Protein AF-K2JNG6-F1 (afdb_monomer_lite)

Foldseek 3Di:
DVVVVVLVVVLVVVLVVVVVVLVVVQLLVLLVLLLVLLVVVLVVLVVVLVVLLVVLCVVVVHDPPDDSVNSLVVCCVPPVVSSVVSVVSVVLSVVSVVLSVVLVPDDSVCSSVSCVCLCVCHDVSSVVSSVVSVVVDDGPDPPDPVCSVVVSVCSSVVSVVVVVVVVVVPPPPPPDPPDDDDD

Secondary structure (DSSP, 8-state):
-HHHHHHHHHHHHHHHHHHHHHHHHHHHHHHHHHHHHHHHHHHHHHHHHHHHHHHHHHHTT--TT--HHHHHHHHHHH-HHHHHHHHHHHHHHHHHHHHHHHHHHS-TTTHHHHTHHHHTT-SHHHHHHHHHHHHH---SS---HHHHHHHHHHHHHHHHHHHHHHHHHTSTTS---PPPPP-

Radius of gyration: 30.84 Å; chains: 1; bounding box: 59×23×114 Å

Organism: NCBI:txid1207063

Sequence (183 aa):
MRFIGRWLGQSLTLAAGILALALAAQAPGFAEHYMAALEQRAQEQRADIAGRIDVARRFYSLPETADARAVLLHLTEREPANAEGIRRSAQRLAALEGAHRRLVEASPLLRPLLTLPAVAGGNAVIADVADSALAGYTPRLPLSLPALAYGLAGLFLGVLLAEALVSLARMPFRRATPAPRPW

InterPro domains:
  IPR022584 Protein of unknown function DUF2937 [PF11157] (10-175)

Structure (mmCIF, N/CA/C/O backbone):
data_AF-K2JNG6-F1
#
_entry.id   AF-K2JNG6-F1
#
loop_
_atom_site.group_PDB
_atom_site.id
_atom_site.type_symbol
_atom_site.label_atom_id
_atom_site.label_alt_id
_atom_site.label_comp_id
_atom_site.label_asym_id
_atom_site.label_entity_id
_atom_site.label_seq_id
_atom_site.pdbx_PDB_ins_code
_atom_site.Cartn_x
_atom_site.Cartn_y
_atom_site.Cartn_z
_atom_site.occupancy
_atom_site.B_iso_or_equiv
_atom_site.auth_seq_id
_atom_site.auth_comp_id
_atom_site.auth_asym_id
_atom_site.auth_atom_id
_atom_site.pdbx_PDB_model_num
ATOM 1 N N . MET A 1 1 ? 30.257 12.822 -36.344 1.00 64.25 1 MET A N 1
ATOM 2 C CA . MET A 1 1 ? 29.597 13.121 -35.048 1.00 64.25 1 MET A CA 1
ATOM 3 C C . MET A 1 1 ? 28.099 12.788 -34.995 1.00 64.25 1 MET A C 1
ATOM 5 O O . MET A 1 1 ? 27.645 12.366 -33.942 1.00 64.25 1 MET A O 1
ATOM 9 N N . ARG A 1 2 ? 27.326 12.878 -36.095 1.00 81.56 2 ARG A N 1
ATOM 10 C CA . ARG A 1 2 ? 25.872 12.568 -36.088 1.00 81.56 2 ARG A CA 1
ATOM 11 C C . ARG A 1 2 ? 25.516 11.112 -35.719 1.00 81.56 2 ARG A C 1
ATOM 13 O O . ARG A 1 2 ? 24.458 10.894 -35.147 1.00 81.56 2 ARG A O 1
ATOM 20 N N . PHE A 1 3 ? 26.391 10.141 -36.010 1.00 83.56 3 PHE A N 1
ATOM 21 C CA . PHE A 1 3 ? 26.181 8.723 -35.668 1.00 83.56 3 PHE A CA 1
ATOM 22 C C . PHE A 1 3 ? 26.178 8.479 -34.151 1.00 83.56 3 PHE A C 1
ATOM 24 O O . PHE A 1 3 ? 25.197 7.972 -33.624 1.00 83.56 3 PHE A O 1
ATOM 31 N N . ILE A 1 4 ? 27.233 8.916 -33.452 1.00 86.38 4 ILE A N 1
ATOM 32 C CA . ILE A 1 4 ? 27.395 8.708 -32.002 1.00 86.38 4 ILE A CA 1
ATOM 33 C C . ILE A 1 4 ? 26.262 9.385 -31.225 1.00 86.38 4 ILE A C 1
ATOM 35 O O . ILE A 1 4 ? 25.665 8.761 -30.357 1.00 86.38 4 ILE A O 1
ATOM 39 N N . GLY A 1 5 ? 25.917 10.632 -31.573 1.00 88.12 5 GLY A N 1
ATOM 40 C CA . GLY A 1 5 ? 24.817 11.344 -30.916 1.00 88.12 5 GLY A CA 1
ATOM 41 C C . GLY A 1 5 ? 23.461 10.652 -31.096 1.00 88.12 5 GLY A C 1
ATOM 42 O O . GLY A 1 5 ? 22.699 10.542 -30.140 1.00 88.12 5 GLY A O 1
ATOM 43 N N . ARG A 1 6 ? 23.176 10.126 -32.297 1.00 88.62 6 ARG A N 1
ATOM 44 C CA . ARG A 1 6 ? 21.939 9.378 -32.568 1.00 88.62 6 ARG A CA 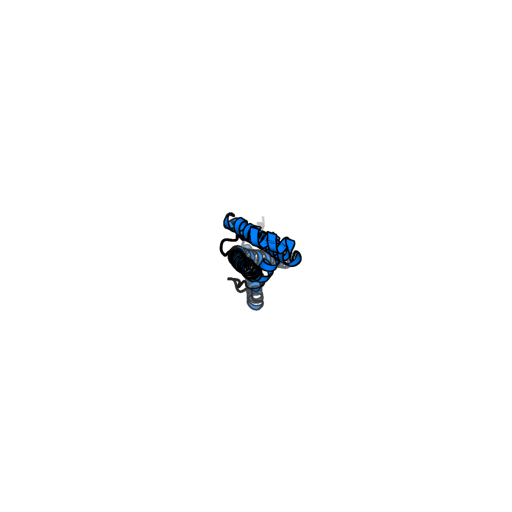1
ATOM 45 C C . ARG A 1 6 ? 21.898 8.051 -31.808 1.00 88.62 6 ARG A C 1
ATOM 47 O O . ARG A 1 6 ? 20.892 7.768 -31.168 1.00 88.62 6 ARG A O 1
ATOM 54 N N . TRP A 1 7 ? 22.986 7.281 -31.857 1.00 90.44 7 TRP A N 1
ATOM 55 C CA . TRP A 1 7 ? 23.114 6.006 -31.148 1.00 90.44 7 TRP A CA 1
ATOM 56 C C . TRP A 1 7 ? 22.944 6.180 -29.633 1.00 90.44 7 TRP A C 1
ATOM 58 O O . TRP A 1 7 ? 22.183 5.442 -29.005 1.00 90.44 7 TRP A O 1
ATOM 68 N N . LEU A 1 8 ? 23.601 7.188 -29.050 1.00 91.00 8 LEU A N 1
ATOM 69 C CA . LEU A 1 8 ? 23.514 7.465 -27.619 1.00 91.00 8 LEU A CA 1
ATOM 70 C C . LEU A 1 8 ? 22.096 7.889 -27.222 1.00 91.00 8 LEU A C 1
ATOM 72 O O . LEU A 1 8 ? 21.550 7.357 -26.259 1.00 91.00 8 LEU A O 1
ATOM 76 N N . GLY A 1 9 ? 21.478 8.793 -27.991 1.00 91.69 9 GLY A N 1
ATOM 77 C CA . GLY A 1 9 ? 20.098 9.221 -27.759 1.00 91.69 9 GLY A CA 1
ATOM 78 C C . GLY A 1 9 ? 19.113 8.052 -27.799 1.00 91.69 9 GLY A C 1
ATOM 79 O O . GLY A 1 9 ? 18.339 7.874 -26.865 1.00 91.69 9 GLY A O 1
ATOM 80 N N . GLN A 1 10 ? 19.197 7.202 -28.828 1.00 90.50 10 GLN A N 1
ATOM 81 C CA . GLN A 1 10 ? 18.355 6.007 -28.948 1.00 90.50 10 GLN A CA 1
ATOM 82 C C . GLN A 1 10 ? 18.567 5.033 -27.787 1.00 90.50 10 GLN A C 1
ATOM 84 O O . GLN A 1 10 ? 17.598 4.513 -27.240 1.00 90.50 10 GLN A O 1
ATOM 89 N N . SER A 1 11 ? 19.820 4.811 -27.388 1.00 89.25 11 SER A N 1
ATOM 90 C CA . SER A 1 11 ? 20.145 3.906 -26.286 1.00 89.25 11 SER A CA 1
ATOM 91 C C . SER A 1 11 ? 19.597 4.416 -24.951 1.00 89.25 11 SER A C 1
ATOM 93 O O . SER A 1 11 ? 19.042 3.634 -24.187 1.00 89.25 11 SER A O 1
ATOM 95 N N . LEU A 1 12 ? 19.676 5.727 -24.692 1.00 91.38 12 LEU A N 1
ATOM 96 C CA . LEU A 1 12 ? 19.085 6.347 -23.502 1.00 91.38 12 LEU A CA 1
ATOM 97 C C . LEU A 1 12 ? 17.555 6.254 -23.505 1.00 91.38 12 LEU A C 1
ATOM 99 O O . LEU A 1 12 ? 16.968 5.910 -22.482 1.00 91.38 12 LEU A O 1
ATOM 103 N N . THR A 1 13 ? 16.901 6.509 -24.643 1.00 93.81 13 THR A N 1
ATOM 104 C CA . THR A 1 13 ? 15.442 6.360 -24.762 1.00 93.81 13 THR A CA 1
ATOM 105 C C . THR A 1 13 ? 15.005 4.913 -24.536 1.00 93.81 13 THR A C 1
ATOM 107 O O . THR A 1 13 ? 14.041 4.674 -23.811 1.00 93.81 13 THR A O 1
ATOM 110 N N . LEU A 1 14 ? 15.728 3.941 -25.103 1.00 93.25 14 LEU A N 1
ATOM 111 C CA . LEU A 1 14 ? 15.462 2.517 -24.887 1.00 93.25 14 LEU A CA 1
ATOM 112 C C . LEU A 1 14 ? 15.679 2.121 -23.425 1.00 93.25 14 LEU A C 1
ATOM 114 O O . LEU A 1 14 ? 14.821 1.461 -22.847 1.00 93.25 14 LEU A O 1
ATOM 118 N N . ALA A 1 15 ? 16.778 2.562 -22.812 1.00 90.75 15 ALA A N 1
ATOM 119 C CA . ALA A 1 15 ? 17.067 2.309 -21.405 1.00 90.75 15 ALA A CA 1
ATOM 120 C C . ALA A 1 15 ? 15.956 2.852 -20.496 1.00 90.75 15 ALA A C 1
ATOM 122 O O . ALA A 1 15 ? 15.448 2.127 -19.641 1.00 90.75 15 ALA A O 1
ATOM 123 N N . ALA A 1 16 ? 15.535 4.100 -20.717 1.00 92.00 16 ALA A N 1
ATOM 124 C CA . ALA A 1 16 ? 14.448 4.723 -19.969 1.00 92.00 16 ALA A CA 1
ATOM 125 C C . ALA A 1 16 ? 13.115 3.986 -20.171 1.00 92.00 16 ALA A C 1
ATOM 127 O O . ALA A 1 16 ? 12.399 3.742 -19.203 1.00 92.00 16 ALA A O 1
ATOM 128 N N . GLY A 1 17 ? 12.801 3.582 -21.407 1.00 94.56 17 GLY A N 1
ATOM 129 C CA . GLY A 1 17 ? 11.594 2.817 -21.721 1.00 94.56 17 GLY A CA 1
ATOM 130 C C . GLY A 1 17 ? 11.568 1.441 -21.053 1.00 94.56 17 GLY A C 1
ATOM 131 O O . GLY A 1 17 ? 10.553 1.063 -20.474 1.00 94.56 17 GLY A O 1
ATOM 132 N N . ILE A 1 18 ? 12.691 0.716 -21.068 1.00 92.19 18 ILE A N 1
ATOM 133 C CA . ILE A 1 18 ? 12.823 -0.587 -20.399 1.00 92.19 18 ILE A CA 1
ATOM 134 C C . ILE A 1 18 ? 12.689 -0.428 -18.884 1.00 92.19 18 ILE A C 1
ATOM 136 O O . ILE A 1 18 ? 11.985 -1.212 -18.251 1.00 92.19 18 ILE A O 1
ATOM 140 N N . LEU A 1 19 ? 13.317 0.595 -18.298 1.00 90.56 19 LEU A N 1
ATOM 141 C CA . LEU A 1 19 ? 13.203 0.865 -16.867 1.00 90.56 19 LEU A CA 1
ATOM 142 C C . LEU A 1 19 ? 11.758 1.204 -16.476 1.00 90.56 19 LEU A C 1
ATOM 144 O O . LEU A 1 19 ? 11.235 0.641 -15.517 1.00 90.56 19 LEU A O 1
ATOM 148 N N . ALA A 1 20 ? 11.094 2.073 -17.241 1.00 90.38 20 ALA A N 1
ATOM 149 C CA . ALA A 1 20 ? 9.694 2.420 -17.020 1.00 90.38 20 ALA A CA 1
ATOM 150 C C . ALA A 1 20 ? 8.780 1.191 -17.140 1.00 90.38 20 ALA A C 1
ATOM 152 O O . ALA A 1 20 ? 7.906 0.997 -16.299 1.00 90.38 20 ALA A O 1
ATOM 153 N N . LEU A 1 21 ? 9.018 0.328 -18.133 1.00 92.25 21 LEU A N 1
ATOM 154 C CA . LEU A 1 21 ? 8.288 -0.927 -18.300 1.00 92.25 21 LEU A CA 1
ATOM 155 C C . LEU A 1 21 ? 8.508 -1.872 -17.114 1.00 92.25 21 LEU A C 1
ATOM 157 O O . LEU A 1 21 ? 7.546 -2.445 -16.608 1.00 92.25 21 LEU A O 1
ATOM 161 N N . ALA A 1 22 ? 9.750 -2.014 -16.647 1.00 90.50 22 ALA A N 1
ATOM 162 C CA . ALA A 1 22 ? 10.080 -2.853 -15.500 1.00 90.50 22 ALA A CA 1
ATOM 163 C C . ALA A 1 22 ? 9.387 -2.361 -14.2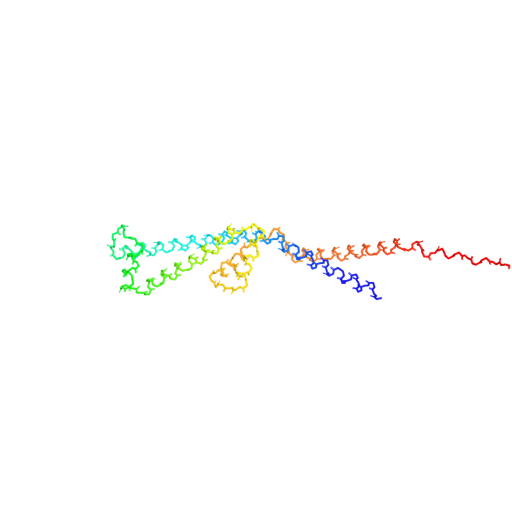21 1.00 90.50 22 ALA A C 1
ATOM 165 O O . ALA A 1 22 ? 8.835 -3.170 -13.481 1.00 90.50 22 ALA A O 1
ATOM 166 N N . LEU A 1 23 ? 9.361 -1.045 -13.984 1.00 88.81 23 LEU A N 1
ATOM 167 C CA . LEU A 1 23 ? 8.637 -0.445 -12.859 1.00 88.81 23 LEU A CA 1
ATOM 1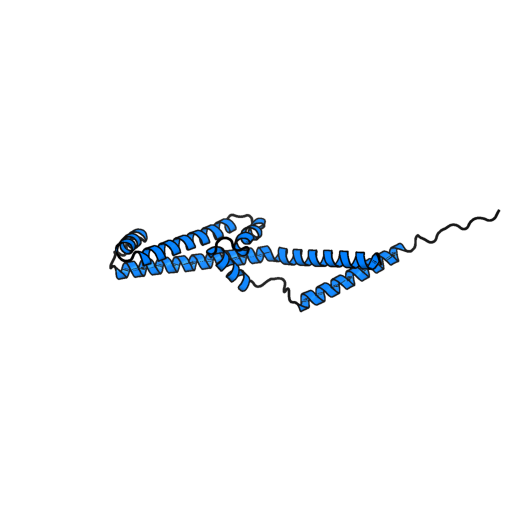68 C C . LEU A 1 23 ? 7.119 -0.639 -12.992 1.00 88.81 23 LEU A C 1
ATOM 170 O O . LEU A 1 23 ? 6.469 -1.076 -12.044 1.00 88.81 23 LEU A O 1
ATOM 174 N N . ALA A 1 24 ? 6.557 -0.385 -14.176 1.00 90.31 24 ALA A N 1
ATOM 175 C CA . ALA A 1 24 ? 5.130 -0.563 -14.442 1.00 90.31 24 ALA A CA 1
ATOM 176 C C . ALA A 1 24 ? 4.682 -2.024 -14.266 1.00 90.31 24 ALA A C 1
ATOM 178 O O . ALA A 1 24 ? 3.608 -2.277 -13.724 1.00 90.31 24 ALA A O 1
ATOM 179 N N . ALA A 1 25 ? 5.524 -2.990 -14.645 1.00 92.50 25 ALA A N 1
ATOM 180 C CA . ALA A 1 25 ? 5.256 -4.414 -14.464 1.00 92.50 25 ALA A CA 1
ATOM 181 C C . ALA A 1 25 ? 5.163 -4.832 -12.984 1.00 92.50 25 ALA A C 1
ATOM 183 O O . ALA A 1 25 ? 4.541 -5.848 -12.672 1.00 92.50 25 ALA A O 1
ATOM 184 N N . GLN A 1 26 ? 5.750 -4.057 -12.065 1.00 92.38 26 GLN A N 1
ATOM 185 C CA . GLN A 1 26 ? 5.714 -4.334 -10.623 1.00 92.38 26 GLN A CA 1
ATOM 186 C C . GLN A 1 26 ? 4.481 -3.716 -9.948 1.00 92.38 26 GLN A C 1
ATOM 188 O O . GLN A 1 26 ? 4.074 -4.157 -8.873 1.00 92.38 26 GLN A O 1
ATOM 193 N N . ALA A 1 27 ? 3.860 -2.722 -10.589 1.00 92.50 27 ALA A N 1
ATOM 194 C CA . ALA A 1 27 ? 2.780 -1.930 -10.013 1.00 92.50 27 ALA A CA 1
ATOM 195 C C . ALA A 1 27 ? 1.562 -2.765 -9.548 1.00 92.50 27 ALA A C 1
ATOM 197 O O . ALA A 1 27 ? 1.058 -2.492 -8.458 1.00 92.50 27 ALA A O 1
ATOM 198 N N . PRO A 1 28 ? 1.112 -3.816 -10.270 1.00 93.94 28 PRO A N 1
ATOM 199 C CA . PRO A 1 28 ? 0.048 -4.697 -9.779 1.00 93.94 28 PRO A CA 1
ATOM 200 C C . PRO A 1 28 ? 0.421 -5.429 -8.486 1.00 93.94 28 PRO A C 1
ATOM 202 O O . PRO A 1 28 ? -0.382 -5.488 -7.561 1.00 93.94 28 PRO A O 1
ATOM 205 N N . GLY A 1 29 ? 1.656 -5.936 -8.395 1.00 93.19 29 GLY A N 1
ATOM 206 C CA . GLY A 1 29 ? 2.126 -6.643 -7.204 1.00 93.19 29 GLY A CA 1
ATOM 207 C C . GLY A 1 29 ? 2.236 -5.721 -5.990 1.00 93.19 29 GLY A C 1
ATOM 208 O O . GLY A 1 29 ? 1.894 -6.124 -4.881 1.00 93.19 29 GLY A O 1
ATOM 209 N N . PHE A 1 30 ? 2.666 -4.474 -6.197 1.00 94.19 30 PHE A N 1
ATOM 210 C CA . PHE A 1 30 ? 2.637 -3.463 -5.142 1.00 94.19 30 PHE A CA 1
ATOM 211 C C . PHE A 1 30 ? 1.203 -3.147 -4.701 1.00 94.19 30 PHE A C 1
ATOM 213 O O . PHE A 1 30 ? 0.932 -3.102 -3.504 1.00 94.19 30 PHE A O 1
ATOM 220 N N . ALA A 1 31 ? 0.271 -2.973 -5.644 1.00 94.94 31 ALA A N 1
ATOM 221 C CA . ALA A 1 31 ? -1.122 -2.675 -5.321 1.00 94.94 31 ALA A CA 1
ATOM 222 C C . ALA A 1 31 ? -1.769 -3.783 -4.470 1.00 94.94 31 ALA A C 1
ATOM 224 O O . ALA A 1 31 ? -2.456 -3.477 -3.499 1.00 94.94 31 ALA A O 1
ATOM 225 N N . GLU A 1 32 ? -1.510 -5.056 -4.780 1.00 95.00 32 GLU A N 1
ATOM 226 C CA . GLU A 1 32 ? -1.959 -6.199 -3.970 1.00 95.00 32 GLU A CA 1
ATOM 227 C C . GLU A 1 32 ? -1.359 -6.178 -2.557 1.00 95.00 32 GLU A C 1
ATOM 229 O O . GLU A 1 32 ? -2.088 -6.317 -1.574 1.00 95.00 32 GLU A O 1
ATOM 234 N N . HIS A 1 33 ? -0.047 -5.949 -2.444 1.00 95.56 33 HIS A N 1
ATOM 235 C CA . HIS A 1 33 ? 0.632 -5.851 -1.150 1.00 95.56 33 HIS A CA 1
ATOM 236 C C . HIS A 1 33 ? 0.078 -4.699 -0.298 1.00 95.56 33 HIS A C 1
ATOM 238 O O . HIS A 1 33 ? -0.210 -4.867 0.885 1.00 95.56 33 HIS A O 1
ATOM 244 N N . TYR A 1 34 ? -0.148 -3.544 -0.920 1.00 96.00 34 TYR A N 1
ATOM 245 C CA . TYR A 1 34 ? -0.738 -2.380 -0.274 1.00 96.00 34 TYR A CA 1
ATOM 246 C C . TYR A 1 34 ? -2.188 -2.621 0.174 1.00 96.00 34 TYR A C 1
ATOM 248 O O . TYR A 1 34 ? -2.568 -2.227 1.277 1.00 96.00 34 TYR A O 1
ATOM 256 N N . MET A 1 35 ? -3.002 -3.305 -0.638 1.00 96.31 35 MET A N 1
ATOM 257 C CA . MET A 1 35 ? -4.364 -3.693 -0.253 1.00 96.31 35 MET A CA 1
ATOM 258 C C . MET A 1 35 ? -4.378 -4.589 0.986 1.00 96.31 35 MET A C 1
ATOM 260 O O . MET A 1 35 ? -5.200 -4.359 1.876 1.00 96.31 35 MET A O 1
ATOM 264 N N . ALA A 1 36 ? -3.468 -5.567 1.050 1.00 96.69 36 ALA A N 1
ATOM 265 C CA . ALA A 1 36 ? -3.313 -6.441 2.209 1.00 96.69 36 ALA A CA 1
ATOM 266 C C . ALA A 1 36 ? -2.862 -5.656 3.451 1.00 96.69 36 ALA A C 1
ATOM 268 O O . ALA A 1 36 ? -3.421 -5.840 4.530 1.00 96.69 36 ALA A O 1
ATOM 269 N N . ALA A 1 37 ? -1.923 -4.717 3.296 1.00 96.50 37 ALA A N 1
ATOM 270 C CA . ALA A 1 37 ? -1.481 -3.847 4.386 1.00 96.50 37 ALA A CA 1
ATOM 271 C C . ALA A 1 37 ? -2.621 -2.966 4.932 1.00 96.50 37 ALA A C 1
ATOM 273 O O . ALA A 1 37 ? -2.779 -2.837 6.146 1.00 96.50 37 ALA A O 1
ATOM 274 N N . LEU A 1 38 ? -3.459 -2.396 4.056 1.00 96.56 38 LEU A N 1
ATOM 275 C CA . LEU A 1 38 ? -4.649 -1.638 4.462 1.00 96.56 38 LEU A CA 1
ATOM 276 C C . LEU A 1 38 ? -5.635 -2.500 5.253 1.00 96.56 38 LEU A C 1
ATOM 278 O O . LEU A 1 38 ? -6.172 -2.047 6.265 1.00 96.56 38 LEU A O 1
ATOM 282 N N . GLU A 1 39 ? -5.882 -3.725 4.791 1.00 96.94 39 GLU A N 1
ATOM 283 C CA . GLU A 1 39 ? -6.784 -4.654 5.464 1.00 96.94 39 GLU A CA 1
ATOM 284 C C . GLU A 1 39 ? -6.252 -5.041 6.844 1.00 96.94 39 GLU A C 1
ATOM 286 O O . GLU A 1 39 ? -6.977 -4.915 7.833 1.00 96.94 39 GLU A O 1
ATOM 291 N N . GLN A 1 40 ? -4.979 -5.433 6.924 1.00 96.94 40 GLN A N 1
ATOM 292 C CA . GLN A 1 40 ? -4.319 -5.764 8.182 1.00 96.94 40 GLN A CA 1
ATOM 293 C C . GLN A 1 40 ? -4.400 -4.588 9.161 1.00 96.94 40 GLN A C 1
ATOM 295 O O . GLN A 1 40 ? -4.843 -4.754 10.297 1.00 96.94 40 GLN A O 1
ATOM 300 N N . ARG A 1 41 ? -4.063 -3.372 8.713 1.00 96.69 41 ARG A N 1
ATOM 301 C CA . ARG A 1 41 ? -4.112 -2.181 9.567 1.00 96.69 41 ARG A CA 1
ATOM 302 C C . ARG A 1 41 ? -5.529 -1.863 10.037 1.00 96.69 41 ARG A C 1
ATOM 304 O O . ARG A 1 41 ? -5.723 -1.459 11.181 1.00 96.69 41 ARG A O 1
ATOM 311 N N . ALA A 1 42 ? -6.532 -2.061 9.182 1.00 96.94 42 ALA A N 1
ATOM 312 C CA . ALA A 1 42 ? -7.930 -1.909 9.568 1.00 96.94 42 ALA A CA 1
ATOM 313 C C . ALA A 1 42 ? -8.347 -2.955 10.617 1.00 96.94 42 ALA A C 1
ATOM 315 O O . ALA A 1 42 ? -9.038 -2.613 11.574 1.00 96.94 42 ALA A O 1
ATOM 316 N N . GLN A 1 43 ? -7.915 -4.212 10.482 1.00 97.75 43 GLN A N 1
ATOM 317 C CA . GLN A 1 43 ? -8.185 -5.263 11.468 1.00 97.75 43 GLN A CA 1
ATOM 318 C C . GLN A 1 43 ? -7.534 -4.954 12.826 1.00 97.75 43 GLN A C 1
ATOM 320 O O . GLN A 1 43 ? -8.216 -5.019 13.849 1.00 97.75 43 GLN A O 1
ATOM 325 N N . GLU A 1 44 ? -6.266 -4.536 12.838 1.00 96.50 44 GLU A N 1
ATOM 326 C CA . GLU A 1 44 ? -5.563 -4.088 14.050 1.00 96.50 44 GLU A CA 1
ATOM 327 C C . GLU A 1 44 ? -6.300 -2.924 14.727 1.00 96.50 44 GLU A C 1
ATOM 329 O O . GLU A 1 44 ? -6.550 -2.946 15.932 1.00 96.50 44 GLU A O 1
ATOM 334 N N . GLN A 1 45 ? -6.717 -1.928 13.942 1.00 96.75 45 GLN A N 1
ATOM 335 C CA . GLN A 1 45 ? -7.428 -0.757 14.445 1.00 96.75 45 GLN A CA 1
ATOM 336 C C . GLN A 1 45 ? -8.816 -1.113 15.006 1.00 96.75 45 GLN A C 1
ATOM 338 O O . GLN A 1 45 ? -9.237 -0.541 16.011 1.00 96.75 45 GLN A O 1
ATOM 343 N N . ARG A 1 46 ? -9.534 -2.068 14.395 1.00 97.25 46 ARG A N 1
ATOM 344 C CA . ARG A 1 46 ? -10.796 -2.600 14.944 1.00 97.25 46 ARG A CA 1
ATOM 345 C C . ARG A 1 46 ? -10.569 -3.281 16.288 1.00 97.25 46 ARG A C 1
ATOM 347 O O . ARG A 1 46 ? -11.340 -3.039 17.214 1.00 97.25 46 ARG A O 1
ATOM 354 N N . ALA A 1 47 ? -9.531 -4.110 16.387 1.00 97.12 47 ALA A N 1
ATOM 355 C CA . ALA A 1 47 ? -9.194 -4.819 17.615 1.00 97.12 47 ALA A CA 1
ATOM 356 C C . ALA A 1 47 ? -8.819 -3.847 18.745 1.00 97.12 47 ALA A C 1
ATOM 358 O O . ALA A 1 47 ? -9.307 -4.013 19.861 1.00 97.12 47 ALA A O 1
ATOM 359 N N . ASP A 1 48 ? -8.044 -2.795 18.453 1.00 96.81 48 ASP A N 1
ATOM 360 C CA . ASP A 1 48 ? -7.724 -1.736 19.422 1.00 96.81 48 ASP A CA 1
ATOM 361 C C . ASP A 1 48 ? -8.988 -1.025 19.927 1.00 96.81 48 ASP A C 1
ATOM 363 O O . ASP A 1 48 ? -9.215 -0.933 21.134 1.00 96.81 48 ASP A O 1
ATOM 367 N N . ILE A 1 49 ? -9.862 -0.577 19.018 1.00 96.44 49 ILE A N 1
ATOM 368 C CA . ILE A 1 49 ? -11.119 0.089 19.392 1.00 96.44 49 ILE A CA 1
ATOM 369 C C . ILE A 1 49 ? -11.987 -0.831 20.256 1.00 96.44 49 ILE A C 1
ATOM 371 O O . ILE A 1 49 ? -12.485 -0.397 21.296 1.00 96.44 49 ILE A O 1
ATOM 375 N N . ALA A 1 50 ? -12.155 -2.092 19.849 1.00 96.31 50 ALA A N 1
ATOM 376 C CA . ALA A 1 50 ? -12.935 -3.073 20.595 1.00 96.31 50 ALA A CA 1
ATOM 377 C C . ALA A 1 50 ? -12.343 -3.318 21.991 1.00 96.31 50 ALA A C 1
ATOM 379 O O . ALA A 1 50 ? -13.079 -3.292 22.976 1.00 96.31 50 ALA A O 1
ATOM 380 N N . GLY A 1 51 ? -11.019 -3.468 22.093 1.00 96.12 51 GLY A N 1
ATOM 381 C CA . GLY A 1 51 ? -10.318 -3.624 23.367 1.00 96.12 51 GLY A CA 1
ATOM 382 C C . GLY A 1 51 ? -10.498 -2.416 24.287 1.00 96.12 51 GLY A C 1
ATOM 383 O O . GLY A 1 51 ? -10.787 -2.576 25.470 1.00 96.12 51 GLY A O 1
ATOM 384 N N . ARG A 1 52 ? -10.414 -1.194 23.752 1.00 95.38 52 ARG A N 1
ATOM 385 C CA . ARG A 1 52 ? -10.624 0.042 24.525 1.00 95.38 52 ARG A CA 1
ATOM 386 C C . ARG A 1 52 ? -12.064 0.196 25.009 1.00 95.38 52 ARG A C 1
ATOM 388 O O . ARG A 1 52 ? -12.277 0.636 26.137 1.00 95.38 52 ARG A O 1
ATOM 395 N N . ILE A 1 53 ? -13.042 -0.175 24.183 1.00 96.19 53 ILE A N 1
ATOM 396 C CA . ILE A 1 53 ? -14.460 -0.194 24.570 1.00 96.19 53 ILE A CA 1
ATOM 397 C C . ILE A 1 53 ? -14.692 -1.224 25.674 1.00 96.19 53 ILE A C 1
ATOM 399 O O . ILE A 1 53 ? -15.347 -0.909 26.663 1.00 96.19 53 ILE A O 1
ATOM 403 N N . ASP A 1 54 ? -14.129 -2.423 25.542 1.00 95.81 54 ASP A N 1
ATOM 404 C CA . ASP A 1 54 ? -14.264 -3.476 26.545 1.00 95.81 54 ASP A CA 1
ATOM 405 C C . ASP A 1 54 ? -13.628 -3.092 27.893 1.00 95.81 54 ASP A C 1
ATOM 407 O O . ASP A 1 54 ? -14.237 -3.275 28.949 1.00 95.81 54 ASP A O 1
ATOM 411 N N . VAL A 1 55 ? -12.437 -2.486 27.867 1.00 95.25 55 VAL A N 1
ATOM 412 C CA . VAL A 1 55 ? -11.781 -1.951 29.069 1.00 95.25 55 VAL A CA 1
ATOM 413 C C . VAL A 1 55 ? -12.647 -0.879 29.729 1.00 95.25 55 VAL A C 1
ATOM 415 O O . VAL A 1 55 ? -12.876 -0.948 30.935 1.00 95.25 55 VAL A O 1
ATOM 418 N N . ALA A 1 56 ? -13.176 0.077 28.960 1.00 94.69 56 ALA A N 1
ATOM 419 C CA . ALA A 1 56 ? -14.051 1.116 29.499 1.00 94.69 56 ALA A CA 1
ATOM 420 C C . ALA A 1 56 ? -15.347 0.529 30.082 1.00 94.69 56 ALA A C 1
ATOM 422 O O . ALA A 1 56 ? -15.760 0.902 31.178 1.00 94.69 56 ALA A O 1
ATOM 423 N N . ARG A 1 57 ? -15.960 -0.436 29.390 1.00 95.81 57 ARG A N 1
ATOM 424 C CA . ARG A 1 57 ? -17.165 -1.139 29.843 1.00 95.81 57 ARG A CA 1
ATOM 425 C C . ARG A 1 57 ? -16.947 -1.809 31.200 1.00 95.81 57 ARG A C 1
ATOM 427 O O . ARG A 1 57 ? -17.756 -1.605 32.102 1.00 95.81 57 ARG A O 1
ATOM 434 N N . ARG A 1 58 ? -15.833 -2.532 31.365 1.00 94.88 58 ARG A N 1
ATOM 435 C CA . ARG A 1 58 ? -15.456 -3.174 32.635 1.00 94.88 58 ARG A CA 1
ATOM 436 C C . ARG A 1 58 ? -15.115 -2.160 33.725 1.00 94.88 58 ARG A C 1
ATOM 438 O O . ARG A 1 58 ? -15.564 -2.323 34.853 1.00 94.88 58 ARG A O 1
ATOM 445 N N . PHE A 1 59 ? -14.369 -1.106 33.395 1.00 94.62 59 PHE A N 1
ATOM 446 C CA . PHE A 1 59 ? -13.981 -0.061 34.350 1.00 94.62 59 PHE A CA 1
ATOM 447 C C . PHE A 1 59 ? -15.192 0.681 34.934 1.00 94.62 59 PHE A C 1
ATOM 449 O O . PHE A 1 59 ? -15.218 0.991 36.122 1.00 94.62 59 PHE A O 1
ATOM 456 N N . TYR A 1 60 ? -16.215 0.925 34.113 1.00 93.44 60 TYR A N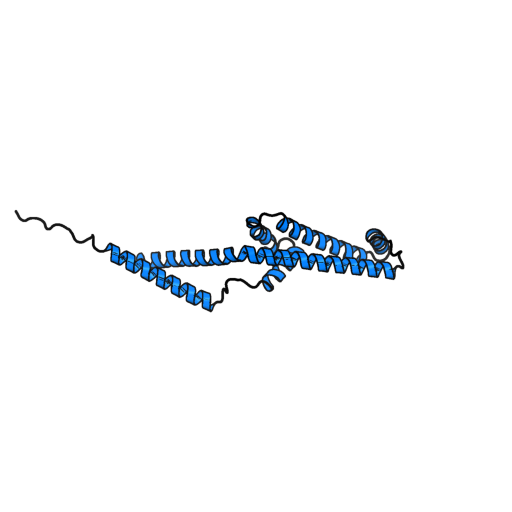 1
ATOM 457 C CA . TYR A 1 60 ? -17.457 1.578 34.527 1.00 93.44 60 TYR A CA 1
ATOM 458 C C . TYR A 1 60 ? -18.564 0.603 34.960 1.00 93.44 60 TYR A C 1
ATOM 460 O O . TYR A 1 60 ? -19.686 1.046 35.203 1.00 93.44 60 TYR A O 1
ATOM 468 N N . SER A 1 61 ? -18.268 -0.698 35.074 1.00 94.81 61 SER A N 1
ATOM 469 C CA . SER A 1 61 ? -19.228 -1.748 35.454 1.00 94.81 61 SER A CA 1
ATOM 470 C C . SER A 1 61 ? -20.526 -1.714 34.636 1.00 94.81 61 SER A C 1
ATOM 472 O O . SER A 1 61 ? -21.621 -1.914 35.167 1.00 94.81 61 SER A O 1
ATOM 474 N N . LEU A 1 62 ? -20.416 -1.417 33.341 1.00 94.00 62 LEU A N 1
ATOM 475 C CA . LEU A 1 62 ? -21.564 -1.356 32.441 1.00 94.00 62 LEU A CA 1
ATOM 476 C C . LEU A 1 62 ? -22.037 -2.773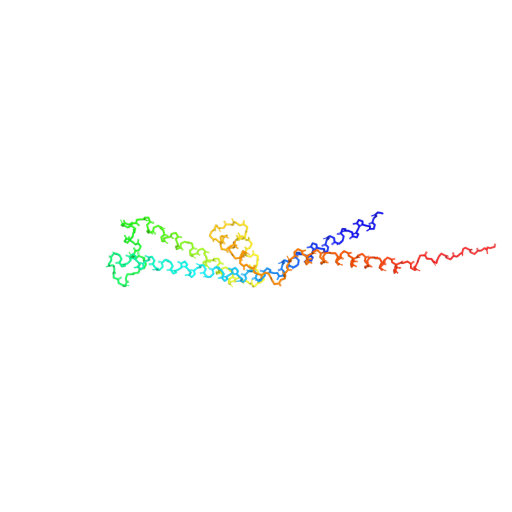 32.075 1.00 94.00 62 LEU A C 1
ATOM 478 O O . LEU A 1 62 ? -21.222 -3.698 32.057 1.00 94.00 62 LEU A O 1
ATOM 482 N N . PRO A 1 63 ? -23.332 -2.963 31.752 1.00 92.56 63 PRO A N 1
ATOM 483 C CA . PRO A 1 63 ? -23.844 -4.260 31.318 1.00 92.56 63 PRO A CA 1
ATOM 484 C C . PRO A 1 63 ? -23.059 -4.820 30.126 1.00 92.56 63 PRO A C 1
ATOM 486 O O . PRO A 1 63 ? -22.693 -4.077 29.218 1.00 92.56 63 PRO A O 1
ATOM 489 N N . GLU A 1 64 ? -22.879 -6.141 30.062 1.00 89.69 64 GLU A N 1
ATOM 490 C CA . GLU A 1 64 ? -22.248 -6.805 28.905 1.00 89.69 64 GLU A CA 1
ATOM 491 C C . GLU A 1 64 ? -23.003 -6.544 27.591 1.00 89.69 64 GLU A C 1
ATOM 493 O O . GLU A 1 64 ? -22.407 -6.525 26.518 1.00 89.69 64 GLU A O 1
ATOM 498 N N . THR A 1 65 ? -24.307 -6.281 27.673 1.00 91.31 65 THR A N 1
ATOM 499 C CA . THR A 1 65 ? -25.158 -5.920 26.533 1.00 91.31 65 THR A CA 1
ATOM 500 C C . THR A 1 65 ? -25.033 -4.455 26.109 1.00 91.31 65 THR A C 1
ATOM 502 O O . THR A 1 65 ? -25.646 -4.068 25.114 1.00 91.31 65 THR A O 1
ATOM 505 N N . ALA A 1 66 ? -24.275 -3.629 26.842 1.00 90.25 66 ALA A N 1
ATOM 506 C CA . ALA A 1 66 ? -24.042 -2.240 26.474 1.00 90.25 66 ALA A CA 1
ATOM 507 C C . ALA A 1 66 ? -23.236 -2.176 25.173 1.00 90.25 66 ALA A C 1
ATOM 509 O O . ALA A 1 66 ? -22.126 -2.704 25.075 1.00 90.25 66 ALA A O 1
ATOM 510 N N . ASP A 1 67 ? -23.807 -1.514 24.171 1.00 92.69 67 ASP A N 1
ATOM 511 C CA . ASP A 1 67 ? -23.159 -1.333 22.884 1.00 92.69 67 ASP A CA 1
ATOM 512 C C . ASP A 1 67 ? -22.033 -0.285 22.955 1.00 92.69 67 ASP A C 1
ATOM 514 O O . ASP A 1 67 ? -21.888 0.488 23.909 1.00 92.69 67 ASP A O 1
ATOM 518 N N . ALA A 1 68 ? -21.225 -0.230 21.896 1.00 90.50 68 ALA A N 1
ATOM 519 C CA . ALA A 1 68 ? -20.138 0.738 21.762 1.00 90.50 68 ALA A CA 1
ATOM 520 C C . ALA A 1 68 ? -20.600 2.195 21.952 1.00 90.50 68 ALA A C 1
ATOM 522 O O . ALA A 1 68 ? -19.839 3.038 22.431 1.00 90.50 68 ALA A O 1
ATOM 523 N N . ARG A 1 69 ? -21.846 2.503 21.572 1.00 92.88 69 ARG A N 1
ATOM 524 C CA . ARG A 1 69 ? -22.410 3.850 21.651 1.00 92.88 69 ARG A CA 1
ATOM 525 C C . ARG A 1 69 ? -22.725 4.236 23.093 1.00 92.88 69 ARG A C 1
ATOM 527 O O . ARG A 1 69 ? -22.386 5.349 23.488 1.00 92.88 69 ARG A O 1
ATOM 534 N N . ALA A 1 70 ? -23.317 3.337 23.874 1.00 92.25 70 ALA A N 1
ATOM 535 C CA . ALA A 1 70 ? -23.581 3.533 25.294 1.00 92.25 70 ALA A CA 1
ATOM 536 C C . ALA A 1 70 ? -22.277 3.731 26.079 1.00 92.25 70 ALA A C 1
ATOM 538 O O . ALA A 1 70 ? -22.165 4.674 26.864 1.00 92.25 70 ALA A O 1
ATOM 539 N N . VAL A 1 71 ? -21.252 2.917 25.797 1.00 93.06 71 VAL A N 1
ATOM 540 C CA . VAL A 1 71 ? -19.918 3.073 26.405 1.00 93.06 71 VAL A CA 1
ATOM 541 C C . VAL A 1 71 ? -19.307 4.435 26.053 1.00 93.06 71 VAL A C 1
ATOM 543 O O . VAL A 1 71 ? -18.791 5.131 26.927 1.00 93.06 71 VAL A O 1
ATOM 546 N N . LEU A 1 72 ? -19.401 4.859 24.788 1.00 94.12 72 LEU A N 1
ATOM 547 C CA . LEU A 1 72 ? -18.904 6.165 24.348 1.00 94.12 72 LEU A CA 1
ATOM 548 C C . LEU A 1 72 ? -19.648 7.345 24.981 1.00 94.12 72 LEU A C 1
ATOM 550 O O . LEU A 1 72 ? -19.016 8.368 25.242 1.00 94.12 72 LEU A O 1
ATOM 554 N N . LEU A 1 73 ? -20.957 7.236 25.224 1.00 93.88 73 LEU A N 1
ATOM 555 C CA . LEU A 1 73 ? -21.725 8.276 25.915 1.00 93.88 73 LEU A CA 1
ATOM 556 C C . LEU A 1 73 ? -21.217 8.458 27.348 1.00 93.88 73 LEU A C 1
ATOM 558 O O . LEU A 1 73 ? -20.862 9.574 27.722 1.00 93.88 73 LEU A O 1
ATOM 562 N N . HIS A 1 74 ? -21.043 7.366 28.094 1.00 92.94 74 HIS A N 1
ATOM 563 C CA . HIS A 1 74 ? -20.477 7.436 29.442 1.00 92.94 74 HIS A CA 1
ATOM 564 C C . HIS A 1 74 ? -19.039 7.952 29.474 1.00 92.94 74 HIS A C 1
ATOM 566 O O . HIS A 1 74 ? -18.708 8.800 30.303 1.00 92.94 74 HIS A O 1
ATOM 572 N N . LEU A 1 75 ? -18.192 7.510 28.540 1.00 93.44 75 LEU A N 1
ATOM 573 C CA . LEU A 1 75 ? -16.848 8.070 28.401 1.00 93.44 75 LEU A CA 1
ATOM 574 C C . LEU A 1 75 ? -16.888 9.566 28.083 1.00 93.44 75 LEU A C 1
ATOM 576 O O . LEU A 1 75 ? -16.040 10.304 28.558 1.00 93.44 75 LEU A O 1
ATOM 580 N N . THR A 1 76 ? -17.858 10.039 27.301 1.00 95.25 76 THR A N 1
ATOM 581 C CA . THR A 1 76 ? -17.958 11.466 26.957 1.00 95.25 76 THR A CA 1
ATOM 582 C C . THR A 1 76 ? -18.264 12.319 28.188 1.00 95.25 76 THR A C 1
ATOM 584 O O . THR A 1 76 ? -17.724 13.415 28.311 1.00 95.25 76 THR A O 1
ATOM 587 N N . GLU A 1 77 ? -19.095 11.814 29.099 1.00 94.12 77 GLU A N 1
ATOM 588 C CA . GLU A 1 77 ? -19.469 12.505 30.337 1.00 94.12 77 GLU A CA 1
ATOM 589 C C . GLU A 1 77 ? -18.345 12.503 31.381 1.00 94.12 77 GLU A C 1
ATOM 591 O O . GLU A 1 77 ? -18.175 13.484 32.101 1.00 94.12 77 GLU A O 1
ATOM 596 N N . ARG A 1 78 ? -17.582 11.406 31.477 1.00 94.06 78 ARG A N 1
ATOM 597 C CA . ARG A 1 78 ? -16.589 11.200 32.548 1.00 94.06 78 ARG A CA 1
ATOM 598 C C . ARG A 1 78 ? -15.151 11.485 32.124 1.00 94.06 78 ARG A C 1
ATOM 600 O O . ARG A 1 78 ? -14.389 12.074 32.883 1.00 94.06 78 ARG A O 1
ATOM 607 N N . GLU A 1 79 ? -14.780 11.075 30.916 1.00 95.44 79 GLU A N 1
ATOM 608 C CA . GLU A 1 79 ? -13.420 11.138 30.372 1.00 95.44 79 GLU A CA 1
ATOM 609 C C . GLU A 1 79 ? -13.436 11.556 28.887 1.00 95.44 79 GLU A C 1
ATOM 611 O O . GLU A 1 79 ? -13.117 10.763 27.988 1.00 95.44 79 GLU A O 1
ATOM 616 N N . PRO A 1 80 ? -13.783 12.821 28.585 1.00 93.94 80 PRO A N 1
ATOM 617 C CA . PRO A 1 80 ? -14.001 13.279 27.212 1.00 93.94 80 PRO A CA 1
ATOM 618 C C . PRO A 1 80 ? -12.771 13.097 26.311 1.00 93.94 80 PRO A C 1
ATOM 620 O O . PRO A 1 80 ? -12.915 12.839 25.116 1.00 93.94 80 PRO A O 1
ATOM 623 N N . ALA A 1 81 ? -11.559 13.164 26.873 1.00 93.62 81 ALA A N 1
ATOM 624 C CA . ALA A 1 81 ? -10.320 12.911 26.140 1.00 93.62 81 ALA A CA 1
ATOM 625 C C . ALA A 1 81 ? -10.217 11.459 25.633 1.00 93.62 81 ALA A C 1
ATOM 627 O O . ALA A 1 81 ? -9.803 11.230 24.494 1.00 93.62 81 ALA A O 1
ATOM 628 N N . ASN A 1 82 ? -10.637 10.479 26.439 1.00 93.38 82 ASN A N 1
ATOM 629 C CA . ASN A 1 82 ? -10.632 9.072 26.043 1.00 93.38 82 ASN A CA 1
ATOM 630 C C . ASN A 1 82 ? -11.725 8.773 25.016 1.00 93.38 82 ASN A C 1
ATOM 632 O O . ASN A 1 82 ? -11.448 8.101 24.016 1.00 93.38 82 ASN A O 1
ATOM 636 N N . ALA A 1 83 ? -12.925 9.335 25.201 1.00 95.19 83 ALA A N 1
ATOM 637 C CA . ALA A 1 83 ? -13.992 9.264 24.202 1.00 95.19 83 ALA A CA 1
ATOM 638 C C . ALA A 1 83 ? -13.522 9.807 22.843 1.00 95.19 83 ALA A C 1
ATOM 640 O O . ALA A 1 83 ? -13.695 9.163 21.807 1.00 95.19 83 ALA A O 1
ATOM 641 N N . GLU A 1 84 ? -12.865 10.967 22.847 1.00 95.69 84 GLU A N 1
ATOM 642 C CA . GLU A 1 84 ? -12.332 11.595 21.641 1.00 95.69 84 GLU A CA 1
ATOM 643 C C . GLU A 1 84 ? -11.215 10.761 20.995 1.00 95.69 84 GLU A C 1
ATOM 645 O O . GLU A 1 84 ? -11.178 10.597 19.774 1.00 95.69 84 GLU A O 1
ATOM 650 N N . GLY A 1 85 ? -10.347 10.140 21.798 1.00 95.44 85 GLY A N 1
ATOM 651 C CA . GLY A 1 85 ? -9.337 9.206 21.304 1.00 95.44 85 GLY A CA 1
ATOM 652 C C . GLY A 1 85 ? -9.937 7.999 20.568 1.00 95.44 85 GLY A C 1
ATOM 653 O O . GLY A 1 85 ? -9.398 7.583 19.538 1.00 95.44 85 GLY A O 1
ATOM 654 N N . ILE A 1 86 ? -11.056 7.452 21.053 1.00 95.19 86 ILE A N 1
ATOM 655 C CA . ILE A 1 86 ? -11.774 6.362 20.373 1.00 95.19 86 ILE A CA 1
ATOM 656 C C . ILE A 1 86 ? -12.446 6.874 19.093 1.00 95.19 86 ILE A C 1
ATOM 658 O O . ILE A 1 86 ? -12.330 6.230 18.052 1.00 95.19 86 ILE A O 1
ATOM 662 N N . ARG A 1 87 ? -13.075 8.058 19.110 1.00 95.38 87 ARG A N 1
ATOM 663 C CA . ARG A 1 87 ? -13.687 8.648 17.902 1.00 95.38 87 ARG A CA 1
ATOM 664 C C . ARG A 1 87 ? -12.670 8.877 16.789 1.00 95.38 87 ARG A C 1
ATOM 666 O O . ARG A 1 87 ? -12.921 8.494 15.649 1.00 95.38 87 ARG A O 1
ATOM 673 N N . ARG A 1 88 ? -11.496 9.432 17.106 1.00 95.19 88 ARG A N 1
ATOM 674 C CA . ARG A 1 88 ? -10.399 9.587 16.132 1.00 95.19 88 ARG A CA 1
ATOM 675 C C . ARG A 1 88 ? -9.929 8.241 15.597 1.00 95.19 88 ARG A C 1
ATOM 677 O O . ARG A 1 88 ? -9.672 8.107 14.406 1.00 95.19 88 ARG A O 1
ATOM 684 N N . SER A 1 89 ? -9.854 7.235 16.463 1.00 94.81 89 SER A N 1
ATOM 685 C CA . SER A 1 89 ? -9.496 5.871 16.071 1.00 94.81 89 SER A CA 1
ATOM 686 C C . SER A 1 89 ? -10.521 5.277 15.100 1.00 94.81 89 SER A C 1
ATOM 688 O O . SER A 1 89 ? -10.125 4.666 14.110 1.00 94.81 89 SER A O 1
ATOM 690 N N . ALA A 1 90 ? -11.815 5.524 15.321 1.00 95.81 90 ALA A N 1
ATOM 691 C CA . ALA A 1 90 ? -12.892 5.111 14.422 1.00 95.81 90 ALA A CA 1
ATOM 692 C C . ALA A 1 90 ? -12.866 5.864 13.079 1.00 95.81 90 ALA A C 1
ATOM 694 O O . ALA A 1 90 ? -13.073 5.259 12.032 1.00 95.81 90 ALA A O 1
ATOM 695 N N . GLN A 1 91 ? -12.546 7.163 13.079 1.00 95.25 91 GLN A N 1
ATOM 696 C CA . GLN A 1 91 ? -12.350 7.932 11.842 1.00 95.25 91 GLN A CA 1
ATOM 697 C C . GLN A 1 91 ? -11.177 7.390 11.013 1.00 95.25 91 GLN A C 1
ATOM 699 O O . GLN A 1 91 ? -11.294 7.249 9.796 1.00 95.25 91 GLN A O 1
ATOM 704 N N . ARG A 1 92 ? -10.058 7.045 11.668 1.00 94.75 92 ARG A N 1
ATOM 705 C CA . ARG A 1 92 ? -8.909 6.398 11.013 1.00 94.75 92 ARG A CA 1
ATOM 706 C C . ARG A 1 92 ? -9.300 5.056 10.408 1.00 94.75 92 ARG A C 1
ATOM 708 O O . ARG A 1 92 ? -8.993 4.812 9.247 1.00 94.75 92 ARG A O 1
ATOM 715 N N . LEU A 1 93 ? -10.024 4.228 11.161 1.00 96.56 93 LEU A N 1
ATOM 716 C CA . LEU A 1 93 ? -10.541 2.956 10.665 1.00 96.56 93 LEU A CA 1
ATOM 717 C C . LEU A 1 93 ? -11.416 3.148 9.417 1.00 96.56 93 LEU A C 1
ATOM 719 O O . LEU A 1 93 ? -11.179 2.498 8.404 1.00 96.56 93 LEU A O 1
ATOM 723 N N . ALA A 1 94 ? -12.369 4.082 9.454 1.00 95.94 94 ALA A N 1
ATOM 724 C CA . ALA A 1 94 ? -13.237 4.368 8.313 1.00 95.94 94 ALA A CA 1
ATOM 725 C C . ALA A 1 94 ? -12.443 4.830 7.076 1.00 95.94 94 ALA A C 1
ATOM 727 O O . ALA A 1 94 ? -12.775 4.459 5.949 1.00 95.94 94 ALA A O 1
ATOM 728 N N . ALA A 1 95 ? -11.371 5.607 7.270 1.00 94.69 95 ALA A N 1
ATOM 729 C CA . ALA A 1 95 ? -10.485 6.011 6.182 1.00 94.69 95 ALA A CA 1
ATOM 730 C C . ALA A 1 95 ? -9.739 4.813 5.562 1.00 94.69 95 ALA A C 1
ATOM 732 O O . ALA A 1 95 ? -9.667 4.722 4.334 1.00 94.69 95 ALA A O 1
ATOM 733 N N . LEU A 1 96 ? -9.229 3.892 6.388 1.00 95.81 96 LEU A N 1
ATOM 734 C CA . LEU A 1 96 ? -8.549 2.668 5.941 1.00 95.81 96 LEU A CA 1
ATOM 735 C C . LEU A 1 96 ? -9.503 1.742 5.179 1.00 95.81 96 LEU A C 1
ATOM 737 O O . LEU A 1 96 ? -9.206 1.325 4.061 1.00 95.81 96 LEU A O 1
ATOM 741 N N . GLU A 1 97 ? -10.683 1.480 5.740 1.00 96.25 97 GLU A N 1
ATOM 742 C CA . GLU A 1 97 ? -11.714 0.655 5.106 1.00 96.25 97 GLU A CA 1
ATOM 743 C C . GLU A 1 97 ? -12.209 1.262 3.795 1.00 96.25 97 GLU A C 1
ATOM 745 O O . GLU A 1 97 ? -12.372 0.552 2.805 1.00 96.25 97 GLU A O 1
ATOM 750 N N . GLY A 1 98 ? -12.424 2.580 3.769 1.00 95.06 98 GLY A N 1
ATOM 751 C CA . GLY A 1 98 ? -12.808 3.295 2.559 1.00 95.06 98 GLY A CA 1
ATOM 752 C C . GLY A 1 98 ? -11.731 3.213 1.479 1.00 95.06 98 GLY A C 1
ATOM 753 O O . GLY A 1 98 ? -12.049 3.021 0.308 1.00 95.06 98 GLY A O 1
ATOM 754 N N . ALA A 1 99 ? -10.452 3.313 1.853 1.00 94.25 99 ALA A N 1
ATOM 755 C CA . ALA A 1 99 ? -9.341 3.149 0.920 1.00 94.25 99 ALA A CA 1
ATOM 756 C C . ALA A 1 99 ? -9.267 1.725 0.359 1.00 94.25 99 ALA A C 1
ATOM 758 O O . ALA A 1 99 ? -9.201 1.559 -0.859 1.00 94.25 99 ALA A O 1
ATOM 759 N N . HIS A 1 100 ? -9.350 0.714 1.226 1.00 95.94 100 HIS A N 1
ATOM 760 C CA . HIS A 1 100 ? -9.344 -0.687 0.818 1.00 95.94 100 HIS A CA 1
ATOM 761 C C . HIS A 1 100 ? -10.532 -1.005 -0.100 1.00 95.94 100 HIS A C 1
ATOM 763 O O . HIS A 1 100 ? -10.347 -1.561 -1.181 1.00 95.94 100 HIS A O 1
ATOM 769 N N . ARG A 1 101 ? -11.742 -0.563 0.264 1.00 96.38 101 ARG A N 1
ATOM 770 C CA . ARG A 1 101 ? -12.958 -0.772 -0.532 1.00 96.38 101 ARG A CA 1
ATOM 771 C C . ARG A 1 101 ? -12.840 -0.188 -1.938 1.00 96.38 101 ARG A C 1
ATOM 773 O O . ARG A 1 101 ? -13.130 -0.892 -2.899 1.00 96.38 101 ARG A O 1
ATOM 780 N N . ARG A 1 102 ? -12.328 1.043 -2.073 1.00 94.56 102 ARG A N 1
ATOM 781 C CA . ARG A 1 102 ? -12.080 1.663 -3.388 1.00 94.56 102 ARG A CA 1
ATOM 782 C C . ARG A 1 102 ? -11.164 0.817 -4.273 1.00 94.56 102 ARG A C 1
ATOM 784 O O . ARG A 1 102 ? -11.363 0.782 -5.481 1.00 94.56 102 ARG A O 1
ATOM 791 N N . LEU A 1 103 ? -10.165 0.148 -3.696 1.00 94.88 103 LEU A N 1
ATOM 792 C CA . LEU A 1 103 ? -9.250 -0.718 -4.445 1.00 94.88 103 LEU A CA 1
ATOM 793 C C . LEU A 1 103 ? -9.880 -2.071 -4.797 1.00 94.88 103 LEU A C 1
ATOM 795 O O . LEU A 1 103 ? -9.665 -2.573 -5.899 1.00 94.88 103 LEU A O 1
ATOM 799 N N . VAL A 1 104 ? -10.679 -2.646 -3.895 1.00 95.81 104 VAL A N 1
ATOM 800 C CA . VAL A 1 104 ? -11.421 -3.891 -4.149 1.00 95.81 104 VAL A CA 1
ATOM 801 C C . VAL A 1 104 ? -12.429 -3.705 -5.284 1.00 95.81 104 VAL A C 1
ATOM 803 O O . VAL A 1 104 ? -12.455 -4.520 -6.205 1.00 95.81 104 VAL A O 1
ATOM 806 N N . GLU A 1 105 ? -13.207 -2.620 -5.237 1.00 96.12 105 GLU A N 1
ATOM 807 C CA . GLU A 1 105 ? -14.240 -2.281 -6.226 1.00 96.12 105 GLU A CA 1
ATOM 808 C C . GLU A 1 105 ? -13.652 -1.840 -7.576 1.00 96.12 105 GLU A C 1
ATOM 810 O O . GLU A 1 105 ? -14.316 -1.928 -8.609 1.00 96.12 105 GLU A O 1
ATOM 815 N N . ALA A 1 106 ? -12.399 -1.381 -7.595 1.00 95.56 106 ALA A N 1
ATOM 816 C CA . ALA A 1 106 ? -11.727 -0.996 -8.824 1.00 95.56 106 ALA A CA 1
ATOM 817 C C . ALA A 1 106 ? -11.342 -2.206 -9.685 1.00 95.56 106 ALA A C 1
ATOM 819 O O . ALA A 1 106 ? -10.898 -3.252 -9.196 1.00 95.56 106 ALA A O 1
ATOM 820 N N . SER A 1 107 ? -11.411 -2.007 -11.005 1.00 94.69 107 SER A N 1
ATOM 821 C CA . SER A 1 107 ? -10.851 -2.944 -11.981 1.00 94.69 107 SER A CA 1
ATOM 822 C C . SER A 1 107 ? -9.368 -3.214 -11.681 1.00 94.69 107 SER A C 1
ATOM 824 O O . SER A 1 107 ? -8.643 -2.261 -11.370 1.00 94.69 107 SER A O 1
ATOM 826 N N . PRO A 1 108 ? -8.873 -4.460 -11.835 1.00 90.94 108 PRO A N 1
ATOM 827 C CA . PRO A 1 108 ? -7.471 -4.804 -11.592 1.00 90.94 108 PRO A CA 1
ATOM 828 C C . PRO A 1 108 ? -6.461 -3.893 -12.303 1.00 90.94 108 PRO A C 1
ATOM 830 O O . PRO A 1 108 ? -5.407 -3.601 -11.747 1.00 90.94 108 PRO A O 1
ATOM 833 N N . LEU A 1 109 ? -6.802 -3.385 -13.494 1.00 92.50 109 LEU A N 1
ATOM 834 C CA . LEU A 1 109 ? -5.943 -2.477 -14.265 1.00 92.50 109 LEU A CA 1
ATOM 835 C C . LEU A 1 109 ? -5.834 -1.071 -13.651 1.00 92.50 109 LEU A C 1
ATOM 837 O O . LEU A 1 109 ? -4.846 -0.379 -13.875 1.00 92.50 109 LEU A O 1
ATOM 841 N N . LEU A 1 110 ? -6.839 -0.639 -12.885 1.00 94.19 110 LEU A N 1
ATOM 842 C CA . LEU A 1 110 ? -6.896 0.696 -12.284 1.00 94.19 110 LEU A CA 1
ATOM 843 C C . LEU A 1 110 ? -6.322 0.735 -10.867 1.00 94.19 110 LEU A C 1
ATOM 845 O O . LEU A 1 110 ? -5.925 1.804 -10.407 1.00 94.19 110 LEU A O 1
ATOM 849 N N . ARG A 1 111 ? -6.243 -0.410 -10.178 1.00 93.75 111 ARG A N 1
ATOM 850 C CA . ARG A 1 111 ? -5.737 -0.491 -8.797 1.00 93.75 111 ARG A CA 1
ATOM 851 C C . ARG A 1 111 ? -4.380 0.197 -8.612 1.00 93.75 111 ARG A C 1
ATOM 853 O O . ARG A 1 111 ? -4.293 1.015 -7.701 1.00 93.75 111 ARG A O 1
ATOM 860 N N . PRO A 1 112 ? -3.364 -0.016 -9.474 1.00 93.75 112 PRO A N 1
ATOM 861 C CA . PRO A 1 112 ? -2.066 0.632 -9.286 1.00 93.75 112 PRO A CA 1
ATOM 862 C C . PRO A 1 112 ? -2.109 2.157 -9.441 1.00 93.75 112 PRO A C 1
ATOM 864 O O . PRO A 1 112 ? -1.312 2.871 -8.843 1.00 93.75 112 PRO A O 1
ATOM 867 N N . LEU A 1 113 ? -3.050 2.686 -10.228 1.00 92.56 113 LEU A N 1
ATOM 868 C CA . LEU A 1 113 ? -3.221 4.133 -10.376 1.00 92.56 113 LEU A CA 1
ATOM 869 C C . LEU A 1 113 ? -3.872 4.739 -9.129 1.00 92.56 113 LEU A C 1
ATOM 871 O O . LEU A 1 113 ? -3.505 5.831 -8.701 1.00 92.56 113 LEU A O 1
ATOM 875 N N . LEU A 1 114 ? -4.803 4.011 -8.512 1.00 91.56 114 LEU A N 1
ATOM 876 C CA . LEU A 1 114 ? -5.495 4.443 -7.299 1.00 91.56 114 LEU A CA 1
ATOM 877 C C . LEU A 1 114 ? -4.607 4.422 -6.047 1.00 91.56 114 LEU A C 1
ATOM 879 O O . LEU A 1 114 ? -4.961 5.060 -5.057 1.00 91.56 114 LEU A O 1
ATOM 883 N N . THR A 1 115 ? -3.453 3.748 -6.080 1.00 90.12 115 THR A N 1
ATOM 884 C CA . THR A 1 115 ? -2.461 3.809 -4.994 1.00 90.12 115 THR A CA 1
ATOM 885 C C . THR A 1 115 ? -1.553 5.038 -5.076 1.00 90.12 115 THR A C 1
ATOM 887 O O . THR A 1 115 ? -0.969 5.423 -4.066 1.00 90.12 115 THR A O 1
ATOM 890 N N . LEU A 1 116 ? -1.445 5.702 -6.235 1.00 88.06 116 LEU A N 1
ATOM 891 C CA . LEU A 1 116 ? -0.547 6.855 -6.418 1.00 88.06 116 LEU A CA 1
ATOM 892 C C . LEU A 1 116 ? -0.819 8.018 -5.448 1.00 88.06 116 LEU A C 1
ATOM 894 O O . LEU A 1 116 ? 0.146 8.535 -4.890 1.00 88.06 116 LEU A O 1
ATOM 898 N N . PRO A 1 117 ? -2.075 8.428 -5.173 1.00 85.31 117 PRO A N 1
ATOM 899 C CA . PRO A 1 117 ? -2.337 9.519 -4.232 1.00 85.31 117 PRO A CA 1
ATOM 900 C C . PRO A 1 117 ? -1.923 9.196 -2.791 1.00 85.31 117 PRO A C 1
ATOM 902 O O . PRO A 1 117 ? -1.620 10.106 -2.022 1.00 85.31 117 PRO A O 1
ATOM 905 N N . ALA A 1 118 ? -1.922 7.911 -2.419 1.00 84.00 118 ALA A N 1
ATOM 906 C CA . ALA A 1 118 ? -1.453 7.471 -1.110 1.00 84.00 118 ALA A CA 1
ATOM 907 C C . ALA A 1 118 ? 0.066 7.644 -0.991 1.00 84.00 118 ALA A C 1
ATOM 909 O O . ALA A 1 118 ? 0.537 8.207 -0.011 1.00 84.00 118 ALA A O 1
ATOM 910 N N . VAL A 1 119 ? 0.805 7.248 -2.031 1.00 82.19 119 VAL A N 1
ATOM 911 C CA . VAL A 1 119 ? 2.268 7.398 -2.108 1.00 82.19 119 VAL A CA 1
ATOM 912 C C . VAL A 1 119 ? 2.688 8.865 -2.263 1.00 82.19 119 VAL A C 1
ATOM 914 O O . VAL A 1 119 ? 3.729 9.275 -1.766 1.00 82.19 119 VAL A O 1
ATOM 917 N N . ALA A 1 120 ? 1.871 9.690 -2.919 1.00 85.31 120 ALA A N 1
ATOM 918 C CA . ALA A 1 120 ? 2.149 11.111 -3.124 1.00 85.31 120 ALA A CA 1
ATOM 919 C C . ALA A 1 120 ? 1.869 11.994 -1.887 1.00 85.31 120 ALA A C 1
ATOM 921 O O . ALA A 1 120 ? 1.943 13.218 -1.990 1.00 85.31 120 ALA A O 1
ATOM 922 N N . GLY A 1 121 ? 1.535 11.404 -0.732 1.00 73.19 121 GLY A N 1
ATOM 923 C CA . GLY A 1 121 ? 1.384 12.135 0.529 1.00 73.19 121 GLY A CA 1
ATOM 924 C C . GLY A 1 121 ? 0.032 12.828 0.722 1.00 73.19 121 GLY A C 1
ATOM 925 O O . GLY A 1 121 ? -0.023 13.891 1.329 1.00 73.19 121 GLY A O 1
ATOM 926 N N . GLY A 1 122 ? -1.064 12.255 0.211 1.00 75.62 122 GLY A N 1
ATOM 927 C CA . GLY A 1 122 ? -2.412 12.801 0.406 1.00 75.62 122 GLY A CA 1
ATOM 928 C C . GLY A 1 122 ? -2.906 12.730 1.861 1.00 75.62 122 GLY A C 1
ATOM 929 O O . GLY A 1 122 ? -2.636 13.590 2.693 1.00 75.62 122 GLY A O 1
ATOM 930 N N . ASN A 1 123 ? -3.713 11.719 2.185 1.00 82.81 123 ASN A N 1
ATOM 931 C CA . ASN A 1 123 ? -4.209 11.525 3.551 1.00 82.81 123 ASN A CA 1
ATOM 932 C C . ASN A 1 123 ? -3.108 10.891 4.415 1.00 82.81 123 ASN A C 1
ATOM 934 O O . ASN A 1 123 ? -2.702 9.771 4.126 1.00 82.81 123 ASN A O 1
ATOM 938 N N . ALA A 1 124 ? -2.693 11.560 5.497 1.00 86.38 124 ALA A N 1
ATOM 939 C CA . ALA A 1 124 ? -1.594 11.119 6.364 1.00 86.38 124 ALA A CA 1
ATOM 940 C C . ALA A 1 124 ? -1.733 9.676 6.888 1.00 86.38 124 ALA A C 1
ATOM 942 O O . ALA A 1 124 ? -0.749 8.952 6.955 1.00 86.38 124 ALA A O 1
ATOM 943 N N . VAL A 1 125 ? -2.951 9.228 7.214 1.00 87.75 125 VAL A N 1
ATOM 944 C CA . VAL A 1 125 ? -3.202 7.855 7.699 1.00 87.75 125 VAL A CA 1
ATOM 945 C C . VAL A 1 125 ? -2.976 6.835 6.586 1.00 87.75 125 VAL A C 1
ATOM 947 O O . VAL A 1 125 ? -2.450 5.753 6.811 1.00 87.75 125 VAL A O 1
ATOM 950 N N . ILE A 1 126 ? -3.402 7.181 5.374 1.00 89.88 126 ILE A N 1
ATOM 951 C CA . ILE A 1 126 ? -3.304 6.320 4.196 1.00 89.88 126 ILE A CA 1
ATOM 952 C C . ILE A 1 126 ? -1.859 6.306 3.667 1.00 89.88 126 ILE A C 1
ATOM 954 O O . ILE A 1 126 ? -1.399 5.268 3.190 1.00 89.88 126 ILE A O 1
ATOM 958 N N . ALA A 1 127 ? -1.160 7.439 3.780 1.00 90.31 127 ALA A N 1
ATOM 959 C CA . ALA A 1 127 ? 0.242 7.608 3.418 1.00 90.31 127 ALA A CA 1
ATOM 960 C C . ALA A 1 127 ? 1.170 6.801 4.338 1.00 90.31 127 ALA A C 1
ATOM 962 O O . ALA A 1 127 ? 2.004 6.070 3.831 1.00 90.31 127 ALA A O 1
ATOM 963 N N . ASP A 1 128 ? 0.948 6.810 5.656 1.00 91.38 128 ASP A N 1
ATOM 964 C CA . ASP A 1 128 ? 1.729 6.006 6.615 1.00 91.38 128 ASP A CA 1
ATOM 965 C C . ASP A 1 128 ? 1.681 4.496 6.298 1.00 91.38 128 ASP A C 1
ATOM 967 O O . ASP A 1 128 ? 2.692 3.788 6.325 1.00 91.38 128 ASP A O 1
ATOM 971 N N . VAL A 1 129 ? 0.504 3.997 5.898 1.00 93.69 129 VAL A N 1
ATOM 972 C CA . VAL A 1 129 ? 0.361 2.608 5.432 1.00 93.69 129 VAL A CA 1
ATOM 973 C C . VAL A 1 129 ? 1.070 2.392 4.096 1.00 93.69 129 VAL A C 1
ATOM 975 O O . VAL A 1 129 ? 1.642 1.327 3.884 1.00 93.69 129 VAL A O 1
ATOM 978 N N . ALA A 1 130 ? 1.047 3.375 3.192 1.00 93.06 130 ALA A N 1
ATOM 979 C CA . ALA A 1 130 ? 1.738 3.276 1.909 1.00 93.06 130 ALA A CA 1
ATOM 980 C C . ALA A 1 130 ? 3.259 3.247 2.093 1.00 93.06 130 ALA A C 1
ATOM 982 O O . ALA A 1 130 ? 3.914 2.414 1.475 1.00 93.06 130 ALA A O 1
ATOM 983 N N . ASP A 1 131 ? 3.800 4.075 2.984 1.00 92.62 131 ASP A N 1
ATOM 984 C CA . ASP A 1 131 ? 5.221 4.104 3.332 1.00 92.62 131 ASP A CA 1
ATOM 985 C C . ASP A 1 131 ? 5.657 2.779 3.964 1.00 92.62 131 ASP A C 1
ATOM 987 O O . ASP A 1 131 ? 6.656 2.184 3.555 1.00 92.62 131 ASP A O 1
ATOM 991 N N . SER A 1 132 ? 4.856 2.256 4.895 1.00 91.88 132 SER A N 1
ATOM 992 C CA . SER A 1 132 ? 5.095 0.946 5.510 1.00 91.88 132 SER A CA 1
ATOM 993 C C . SER A 1 132 ? 5.043 -0.191 4.482 1.00 91.88 132 SER A C 1
ATOM 995 O O . SER A 1 132 ? 5.908 -1.068 4.476 1.00 91.88 132 SER A O 1
ATOM 997 N N . ALA A 1 133 ? 4.064 -0.165 3.574 1.00 94.12 133 ALA A N 1
ATOM 998 C CA . ALA A 1 133 ? 3.940 -1.149 2.502 1.00 94.12 133 ALA A CA 1
ATOM 999 C C . ALA A 1 133 ? 5.096 -1.047 1.497 1.00 94.12 133 ALA A C 1
ATOM 1001 O O . ALA A 1 133 ? 5.596 -2.066 1.039 1.00 94.12 133 ALA A O 1
ATOM 1002 N N . LEU A 1 134 ? 5.558 0.161 1.167 1.00 92.06 134 LEU A N 1
ATOM 1003 C CA . LEU A 1 134 ? 6.725 0.370 0.307 1.00 92.06 134 LEU A CA 1
ATOM 1004 C C . LEU A 1 134 ? 8.000 -0.172 0.952 1.00 92.06 134 LEU A C 1
ATOM 1006 O O . LEU A 1 134 ? 8.786 -0.828 0.273 1.00 92.06 134 LEU A O 1
ATOM 1010 N N . ALA A 1 135 ? 8.186 0.059 2.252 1.00 92.44 135 ALA A N 1
ATOM 1011 C CA . ALA A 1 135 ? 9.333 -0.451 2.995 1.00 92.44 135 ALA A CA 1
ATOM 1012 C C . ALA A 1 135 ? 9.339 -1.989 3.095 1.00 92.44 135 ALA A C 1
ATOM 1014 O O . ALA A 1 135 ? 10.408 -2.598 3.086 1.00 92.44 135 ALA A O 1
ATOM 1015 N N . GLY A 1 136 ? 8.160 -2.615 3.176 1.00 91.81 136 GLY A N 1
ATOM 1016 C CA . GLY A 1 136 ? 8.000 -4.073 3.229 1.00 91.81 136 GLY A CA 1
ATOM 1017 C C . GLY A 1 136 ? 7.933 -4.772 1.866 1.00 91.81 136 GLY A C 1
ATOM 1018 O O . GLY A 1 136 ? 8.067 -5.996 1.794 1.00 91.81 136 GLY A O 1
ATOM 1019 N N . TYR A 1 137 ? 7.730 -4.027 0.777 1.00 92.75 137 TYR A N 1
ATOM 1020 C CA . TYR A 1 137 ? 7.504 -4.611 -0.539 1.00 92.75 137 TYR A CA 1
ATOM 1021 C C . TYR A 1 137 ? 8.779 -5.226 -1.121 1.00 92.75 137 TYR A C 1
ATOM 1023 O O . TYR A 1 137 ? 9.801 -4.563 -1.287 1.00 92.75 137 TYR A O 1
ATOM 1031 N N . THR A 1 138 ? 8.695 -6.500 -1.509 1.00 90.88 138 THR A N 1
ATOM 1032 C CA . THR A 1 138 ? 9.774 -7.210 -2.205 1.00 90.88 138 THR A CA 1
ATOM 1033 C C . THR A 1 138 ? 9.485 -7.243 -3.710 1.00 90.88 138 THR A C 1
ATOM 1035 O O . THR A 1 138 ? 8.559 -7.940 -4.138 1.00 90.88 138 THR A O 1
ATOM 1038 N N . PRO A 1 139 ? 10.246 -6.511 -4.545 1.00 88.81 139 PRO A N 1
ATOM 1039 C CA . PRO A 1 139 ? 9.995 -6.484 -5.979 1.00 88.81 139 PRO A CA 1
ATOM 1040 C C . PRO A 1 139 ? 10.299 -7.844 -6.624 1.00 88.81 139 PRO A C 1
ATOM 1042 O O . PRO A 1 139 ? 11.298 -8.487 -6.305 1.00 88.81 139 PRO A O 1
ATOM 1045 N N . ARG A 1 140 ? 9.464 -8.269 -7.579 1.00 88.88 140 ARG A N 1
ATOM 1046 C CA . ARG A 1 140 ? 9.645 -9.523 -8.338 1.00 88.88 140 ARG A CA 1
ATOM 1047 C C . ARG A 1 140 ? 10.841 -9.453 -9.282 1.00 88.88 140 ARG A C 1
ATOM 1049 O O . ARG A 1 140 ? 11.512 -10.456 -9.503 1.00 88.88 140 ARG A O 1
ATOM 1056 N N . LEU A 1 141 ? 11.099 -8.274 -9.846 1.00 85.88 14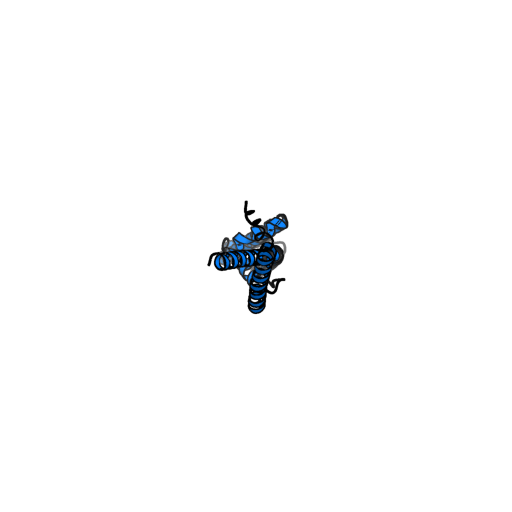1 LEU A N 1
ATOM 1057 C CA . LEU A 1 141 ? 12.320 -8.010 -10.602 1.00 85.88 141 LEU A CA 1
ATOM 1058 C C . LEU A 1 141 ? 13.368 -7.441 -9.637 1.00 85.88 141 LEU A C 1
ATOM 1060 O O . LEU A 1 141 ? 13.166 -6.326 -9.143 1.00 85.88 141 LEU A O 1
ATOM 1064 N N . PRO A 1 142 ? 14.473 -8.160 -9.364 1.00 80.56 142 PRO A N 1
ATOM 1065 C CA . PRO A 1 142 ? 15.540 -7.658 -8.513 1.00 80.56 142 PRO A CA 1
ATOM 1066 C C . PRO A 1 142 ? 16.299 -6.553 -9.255 1.00 80.56 142 PRO A C 1
ATOM 1068 O O . PRO A 1 142 ? 17.246 -6.803 -9.999 1.00 80.56 142 PRO A O 1
ATOM 1071 N N . LEU A 1 143 ? 15.873 -5.307 -9.058 1.00 81.88 143 LEU A N 1
ATOM 1072 C CA . LEU A 1 143 ? 16.537 -4.117 -9.590 1.00 81.88 143 LEU A CA 1
ATOM 1073 C C . LEU A 1 143 ? 17.739 -3.758 -8.707 1.00 81.88 143 LEU A C 1
ATOM 1075 O O . LEU A 1 143 ? 17.764 -2.724 -8.045 1.00 81.88 143 LEU A O 1
ATOM 1079 N N . SER A 1 144 ? 18.731 -4.646 -8.653 1.00 87.19 144 SER A N 1
ATOM 1080 C CA . SER A 1 144 ? 19.985 -4.359 -7.960 1.00 87.19 144 SER A CA 1
ATOM 1081 C C . SER A 1 144 ? 20.867 -3.445 -8.812 1.00 87.19 144 SER A C 1
ATOM 1083 O O . SER A 1 144 ? 20.833 -3.497 -10.044 1.00 87.19 144 SER A O 1
ATOM 1085 N N . LEU A 1 145 ? 21.695 -2.617 -8.166 1.00 88.00 145 LEU A N 1
ATOM 1086 C CA . LEU A 1 145 ? 22.629 -1.740 -8.877 1.00 88.00 145 LEU A CA 1
ATOM 1087 C C . LEU A 1 145 ? 23.556 -2.516 -9.839 1.00 88.00 145 LEU A C 1
ATOM 1089 O O . LEU A 1 145 ? 23.708 -2.070 -10.976 1.00 88.00 145 LEU A O 1
ATOM 1093 N N . PRO A 1 146 ? 24.113 -3.693 -9.470 1.00 91.00 146 PRO A N 1
ATOM 1094 C CA . PRO A 1 146 ? 24.875 -4.508 -10.412 1.00 91.00 146 PRO A CA 1
ATOM 1095 C C . PRO A 1 146 ? 24.033 -4.984 -11.599 1.00 91.00 146 PRO A C 1
ATOM 1097 O O . PRO A 1 146 ? 24.474 -4.860 -12.738 1.00 91.00 146 PRO A O 1
ATOM 1100 N N . ALA A 1 147 ? 22.811 -5.479 -11.364 1.00 87.88 147 ALA A N 1
ATOM 1101 C CA . ALA A 1 147 ? 21.937 -5.943 -12.442 1.00 87.88 147 ALA A CA 1
ATOM 1102 C C . ALA A 1 147 ? 21.600 -4.810 -13.423 1.00 87.88 147 ALA A C 1
ATOM 1104 O O . ALA A 1 147 ? 21.643 -5.012 -14.636 1.00 87.88 147 ALA A O 1
ATOM 1105 N N . LEU A 1 148 ? 21.343 -3.604 -12.908 1.00 89.12 148 LEU A N 1
ATOM 1106 C CA . LEU A 1 148 ? 21.132 -2.410 -13.724 1.00 89.12 148 LEU A CA 1
ATOM 1107 C C . LEU A 1 148 ? 22.388 -2.036 -14.518 1.00 89.12 148 LEU A C 1
ATOM 1109 O O . LEU A 1 148 ? 22.289 -1.789 -15.715 1.00 89.12 148 LEU A O 1
ATOM 1113 N N . ALA A 1 149 ? 23.567 -2.037 -13.892 1.00 91.31 149 ALA A N 1
ATOM 1114 C CA . ALA A 1 149 ? 24.820 -1.698 -14.565 1.00 91.31 149 ALA A CA 1
ATOM 1115 C C . ALA A 1 149 ? 25.141 -2.671 -15.712 1.00 91.31 149 ALA A C 1
ATOM 1117 O O . ALA A 1 149 ? 25.402 -2.235 -16.835 1.00 91.31 149 ALA A O 1
ATOM 1118 N N . TYR A 1 150 ? 25.062 -3.982 -15.461 1.00 92.00 150 TYR A N 1
ATOM 1119 C CA . TYR A 1 150 ? 25.293 -5.000 -16.489 1.00 92.00 150 TYR A CA 1
ATOM 1120 C C . TYR A 1 150 ? 24.203 -4.994 -17.566 1.00 92.00 150 TYR A C 1
ATOM 1122 O O . TYR A 1 150 ? 24.519 -5.098 -18.751 1.00 92.00 150 TYR A O 1
ATOM 1130 N N . GLY A 1 151 ? 22.936 -4.818 -17.180 1.00 89.38 151 GLY A N 1
ATOM 1131 C CA . GLY A 1 151 ? 21.816 -4.724 -18.115 1.00 89.38 151 GLY A CA 1
ATOM 1132 C C . GLY A 1 151 ? 21.944 -3.525 -19.055 1.00 89.38 151 GLY A C 1
ATOM 1133 O O . GLY A 1 151 ? 21.797 -3.674 -20.268 1.00 89.38 151 GLY A O 1
ATOM 1134 N N . LEU A 1 152 ? 22.296 -2.352 -18.520 1.00 91.31 152 LEU A N 1
ATOM 1135 C CA . LEU A 1 152 ? 22.547 -1.151 -19.317 1.00 91.31 152 LEU A CA 1
ATOM 1136 C C . LEU A 1 152 ? 23.764 -1.329 -20.225 1.00 91.31 152 LEU A C 1
ATOM 1138 O O . LEU A 1 152 ? 23.669 -1.038 -21.414 1.00 91.31 152 LEU A O 1
ATOM 1142 N N . ALA A 1 153 ? 24.885 -1.845 -19.712 1.00 92.50 153 ALA A N 1
ATOM 1143 C CA . ALA A 1 153 ? 26.075 -2.097 -20.524 1.00 92.50 153 ALA A CA 1
ATOM 1144 C C . ALA A 1 153 ? 25.777 -3.038 -21.705 1.00 92.50 153 ALA A C 1
ATOM 1146 O O . ALA A 1 153 ? 26.133 -2.733 -22.845 1.00 92.50 153 ALA A O 1
ATOM 1147 N N . GLY A 1 154 ? 25.063 -4.140 -21.450 1.00 92.12 154 GLY A N 1
ATOM 1148 C CA . GLY A 1 154 ? 24.605 -5.067 -22.484 1.00 92.12 154 GLY A CA 1
ATOM 1149 C C . GLY A 1 154 ? 23.674 -4.405 -23.503 1.00 92.12 154 GLY A C 1
ATOM 1150 O O . GLY A 1 154 ? 23.845 -4.611 -24.704 1.00 92.12 154 GLY A O 1
ATOM 1151 N N . LEU A 1 155 ? 22.746 -3.553 -23.052 1.00 92.56 155 LEU A N 1
ATOM 1152 C CA . LEU A 1 155 ? 21.859 -2.782 -23.928 1.00 92.56 155 LEU A CA 1
ATOM 1153 C C . LEU A 1 155 ? 22.646 -1.833 -24.844 1.00 92.56 155 LEU A C 1
ATOM 1155 O O . LEU A 1 155 ? 22.443 -1.858 -26.057 1.00 92.56 155 LEU A O 1
ATOM 1159 N N . PHE A 1 156 ? 23.564 -1.029 -24.297 1.00 92.31 156 PHE A N 1
ATOM 1160 C CA . PHE A 1 156 ? 24.388 -0.104 -25.085 1.00 92.31 156 PHE A CA 1
ATOM 1161 C C . PHE A 1 156 ? 25.219 -0.851 -26.135 1.00 92.31 156 PHE A C 1
ATOM 1163 O O . PHE A 1 156 ? 25.235 -0.460 -27.305 1.00 92.31 156 PHE A O 1
ATOM 1170 N N . LEU A 1 157 ? 25.872 -1.947 -25.735 1.00 92.06 157 LEU A N 1
ATOM 1171 C CA . LEU A 1 157 ? 26.668 -2.785 -26.635 1.00 92.06 157 LEU A CA 1
ATOM 1172 C C . LEU A 1 157 ? 25.803 -3.437 -27.720 1.00 92.06 157 LEU A C 1
ATOM 1174 O O . LEU A 1 157 ? 26.167 -3.405 -28.893 1.00 92.06 157 LEU A O 1
ATOM 1178 N N . GLY A 1 158 ? 24.639 -3.976 -27.358 1.00 91.25 158 GLY A N 1
ATOM 1179 C CA . GLY A 1 158 ? 23.708 -4.597 -28.298 1.00 91.25 158 GLY A CA 1
ATOM 1180 C C . GLY A 1 158 ? 23.177 -3.611 -29.339 1.00 91.25 158 GLY A C 1
ATOM 1181 O O . GLY A 1 158 ? 23.208 -3.902 -30.534 1.00 91.25 158 GLY A O 1
ATOM 1182 N N . VAL A 1 159 ? 22.759 -2.415 -28.910 1.00 91.38 159 VAL A N 1
ATOM 1183 C CA . VAL A 1 159 ? 22.298 -1.352 -29.820 1.00 91.38 159 VAL A CA 1
ATOM 1184 C C . VAL A 1 159 ? 23.438 -0.873 -30.725 1.00 91.38 159 VAL A C 1
ATOM 1186 O O . VAL A 1 159 ? 23.217 -0.640 -31.914 1.00 91.38 159 VAL A O 1
ATOM 1189 N N . LEU A 1 160 ? 24.669 -0.773 -30.204 1.00 90.56 160 LEU A N 1
ATOM 1190 C CA . LEU A 1 160 ? 25.846 -0.412 -31.004 1.00 90.56 160 LEU A CA 1
ATOM 1191 C C . LEU A 1 160 ? 26.121 -1.446 -32.100 1.00 90.56 160 LEU A C 1
ATOM 1193 O O . LEU A 1 160 ? 26.304 -1.078 -33.260 1.00 90.56 160 LEU A O 1
ATOM 1197 N N . LEU A 1 161 ? 26.123 -2.730 -31.736 1.00 92.44 161 LEU A N 1
ATOM 1198 C CA . LEU A 1 161 ? 26.320 -3.834 -32.674 1.00 92.44 161 LEU A CA 1
ATOM 1199 C C . LEU A 1 161 ? 25.214 -3.864 -33.734 1.00 92.44 161 LEU A C 1
ATOM 1201 O O . LEU A 1 161 ? 25.514 -3.995 -34.918 1.00 92.44 161 LEU A O 1
ATOM 1205 N N . ALA A 1 162 ? 23.954 -3.671 -33.340 1.00 89.88 162 ALA A N 1
ATOM 1206 C CA . ALA A 1 162 ? 22.829 -3.617 -34.269 1.00 89.88 162 ALA A CA 1
ATOM 1207 C C . ALA A 1 162 ? 22.961 -2.461 -35.280 1.00 89.88 162 ALA A C 1
ATOM 1209 O O . ALA A 1 162 ? 22.849 -2.685 -36.485 1.00 89.88 162 ALA A O 1
ATOM 1210 N N . GLU A 1 163 ? 23.261 -1.237 -34.827 1.00 88.25 163 GLU A N 1
ATOM 1211 C CA . GLU A 1 163 ? 23.488 -0.087 -35.719 1.00 88.25 163 GLU A CA 1
ATOM 1212 C C . GLU A 1 163 ? 24.703 -0.302 -36.637 1.00 88.25 163 GLU A C 1
ATOM 1214 O O . GLU A 1 163 ? 24.655 0.073 -37.814 1.00 88.25 163 GLU A O 1
ATOM 1219 N N . ALA A 1 164 ? 25.777 -0.929 -36.142 1.00 87.88 164 ALA A N 1
ATOM 1220 C CA . ALA A 1 164 ? 26.955 -1.254 -36.945 1.00 87.88 164 ALA A CA 1
ATOM 1221 C C . ALA A 1 164 ? 26.619 -2.260 -38.059 1.00 87.88 164 ALA A C 1
ATOM 1223 O O . ALA A 1 164 ? 26.950 -2.020 -39.222 1.00 87.88 164 ALA A O 1
ATOM 1224 N N . LEU A 1 165 ? 25.894 -3.334 -37.729 1.00 91.00 165 LEU A N 1
ATOM 1225 C CA . LEU A 1 165 ? 25.442 -4.344 -38.689 1.00 91.00 165 LEU A CA 1
ATOM 1226 C C . LEU A 1 165 ? 24.495 -3.750 -39.738 1.00 91.00 165 LEU A C 1
ATOM 1228 O O . LEU A 1 165 ? 24.680 -3.982 -40.932 1.00 91.00 165 LEU A O 1
ATOM 1232 N N . VAL A 1 166 ? 23.526 -2.928 -39.324 1.00 89.25 166 VAL A N 1
ATOM 1233 C CA . VAL A 1 166 ? 22.604 -2.239 -40.244 1.00 89.25 166 VAL A CA 1
ATOM 1234 C C . VAL A 1 166 ? 23.355 -1.263 -41.154 1.00 89.25 166 VAL A C 1
ATOM 1236 O O . VAL A 1 166 ? 23.047 -1.161 -42.342 1.00 89.25 166 VAL A O 1
ATOM 1239 N N . SER A 1 167 ? 24.352 -0.550 -40.628 1.00 86.81 167 SER A N 1
ATOM 1240 C CA . SER A 1 167 ? 25.174 0.372 -41.420 1.00 86.81 167 SER A CA 1
ATOM 1241 C C . SER A 1 167 ? 26.018 -0.369 -42.459 1.00 86.81 167 SER A C 1
ATOM 1243 O O . SER A 1 167 ? 26.094 0.072 -43.607 1.00 86.81 167 SER A O 1
ATOM 1245 N N . LEU A 1 168 ? 26.595 -1.515 -42.086 1.00 86.62 168 LEU A N 1
ATOM 1246 C CA . LEU A 1 168 ? 27.365 -2.370 -42.989 1.00 86.62 168 LEU A CA 1
ATOM 1247 C C . LEU A 1 168 ? 26.471 -2.990 -44.076 1.00 86.62 168 LEU A C 1
ATOM 1249 O O . LEU A 1 168 ? 26.810 -2.943 -45.257 1.00 86.62 168 LEU A O 1
ATOM 1253 N N . ALA A 1 169 ? 25.286 -3.481 -43.708 1.00 85.56 169 ALA A N 1
ATOM 1254 C CA . ALA A 1 169 ? 24.313 -4.051 -44.642 1.00 85.56 169 ALA A CA 1
ATOM 1255 C C . ALA A 1 169 ? 23.776 -3.030 -45.665 1.00 85.56 169 ALA A C 1
ATOM 1257 O O . ALA A 1 169 ? 23.337 -3.410 -46.747 1.00 85.56 169 ALA A O 1
ATOM 1258 N N . ARG A 1 170 ? 23.832 -1.726 -45.357 1.00 82.25 170 ARG A N 1
ATOM 1259 C CA . ARG A 1 170 ? 23.426 -0.635 -46.262 1.00 82.25 170 ARG A CA 1
ATOM 1260 C C . ARG A 1 170 ? 24.529 -0.181 -47.234 1.00 82.25 170 ARG A C 1
ATOM 1262 O O . ARG A 1 170 ? 24.250 0.646 -48.101 1.00 82.25 170 ARG A O 1
ATOM 1269 N N . MET A 1 171 ? 25.760 -0.696 -47.137 1.00 75.25 171 MET A N 1
ATOM 1270 C CA . MET A 1 171 ? 26.867 -0.315 -48.034 1.00 75.25 171 MET A CA 1
ATOM 1271 C C . MET A 1 171 ? 26.819 -0.835 -49.492 1.00 75.25 171 MET A C 1
ATOM 1273 O O . MET A 1 171 ? 27.335 -0.115 -50.352 1.00 75.25 171 MET A O 1
ATOM 1277 N N . PRO A 1 172 ? 26.251 -2.006 -49.853 1.00 65.81 172 PRO A N 1
ATOM 1278 C CA . PRO A 1 172 ? 26.529 -2.601 -51.165 1.00 65.81 172 PRO A CA 1
ATOM 1279 C C . PRO A 1 172 ? 25.824 -1.951 -52.374 1.00 65.81 172 PRO A C 1
ATOM 1281 O O . PRO A 1 172 ? 26.147 -2.304 -53.501 1.00 65.81 172 PRO A O 1
ATOM 1284 N N . PHE A 1 173 ? 24.947 -0.953 -52.207 1.00 56.81 173 PHE A N 1
ATOM 1285 C CA . PHE A 1 173 ? 24.227 -0.325 -53.336 1.00 56.81 173 PHE A CA 1
ATOM 1286 C C . PHE A 1 173 ? 24.788 1.020 -53.829 1.00 56.81 173 PHE A C 1
ATOM 1288 O O . PHE A 1 173 ? 24.206 1.644 -54.712 1.00 56.81 173 PHE A O 1
ATOM 1295 N N . ARG A 1 174 ? 25.929 1.489 -53.305 1.00 57.12 174 ARG A N 1
ATOM 1296 C CA . ARG A 1 174 ? 26.509 2.793 -53.697 1.00 57.12 174 ARG A CA 1
ATOM 1297 C C . ARG A 1 174 ? 27.627 2.727 -54.745 1.00 57.12 174 ARG A C 1
ATOM 1299 O O . ARG A 1 174 ? 28.212 3.758 -55.061 1.00 57.12 174 ARG A O 1
ATOM 1306 N N . ARG A 1 175 ? 27.927 1.542 -55.288 1.00 58.72 175 ARG A N 1
ATOM 1307 C CA . ARG A 1 175 ? 28.965 1.330 -56.314 1.00 58.72 175 ARG A CA 1
ATOM 1308 C C . ARG A 1 175 ? 28.405 0.613 -57.540 1.00 58.72 175 ARG A C 1
ATOM 1310 O O . ARG A 1 175 ? 28.786 -0.505 -57.849 1.00 58.72 175 ARG A O 1
ATOM 1317 N N . ALA A 1 176 ? 27.505 1.282 -58.241 1.00 60.47 176 ALA A N 1
ATOM 1318 C CA . ALA A 1 176 ? 27.257 1.014 -59.651 1.00 60.47 176 ALA A CA 1
ATOM 1319 C C . ALA A 1 176 ? 26.969 2.351 -60.335 1.00 60.47 176 ALA A C 1
ATOM 1321 O O . ALA A 1 176 ? 25.872 2.600 -60.818 1.00 60.47 176 ALA A O 1
ATOM 1322 N N . THR A 1 177 ? 27.941 3.264 -60.307 1.00 63.97 177 THR A N 1
ATOM 1323 C CA . THR A 1 177 ? 28.003 4.325 -61.312 1.00 63.97 177 THR A CA 1
ATOM 1324 C C . THR A 1 177 ? 28.489 3.662 -62.602 1.00 63.97 177 THR A C 1
ATOM 1326 O O . THR A 1 177 ? 29.652 3.254 -62.650 1.00 63.97 177 THR A O 1
ATOM 1329 N N . PRO A 1 178 ? 27.631 3.466 -63.621 1.00 66.31 178 PRO A N 1
ATOM 1330 C CA . PRO A 1 178 ? 28.087 2.955 -64.906 1.00 66.31 178 PRO A CA 1
ATOM 1331 C C . PRO A 1 178 ? 29.124 3.927 -65.474 1.00 66.31 178 PRO A C 1
ATOM 1333 O O . PRO A 1 178 ? 28.904 5.139 -65.496 1.00 66.31 178 PRO A O 1
ATOM 1336 N N . ALA A 1 179 ? 30.277 3.395 -65.879 1.00 74.69 179 ALA A N 1
ATOM 1337 C CA . ALA A 1 179 ? 31.340 4.182 -66.488 1.00 74.69 179 ALA A CA 1
ATOM 1338 C C . ALA A 1 179 ? 30.813 4.917 -67.739 1.00 74.69 179 ALA A C 1
ATOM 1340 O O . ALA A 1 179 ? 30.046 4.323 -68.507 1.00 74.69 179 ALA A O 1
ATOM 1341 N N . PRO A 1 180 ? 31.202 6.185 -67.973 1.00 71.69 180 PRO A N 1
ATOM 1342 C CA . PRO A 1 180 ? 30.856 6.873 -69.209 1.00 71.69 180 PRO A CA 1
ATOM 1343 C C . PRO A 1 180 ? 31.511 6.145 -70.390 1.00 71.69 180 PRO A C 1
ATOM 1345 O O . PRO A 1 180 ? 32.716 5.896 -70.385 1.00 71.69 180 PRO A O 1
ATOM 1348 N N . ARG A 1 181 ? 30.703 5.771 -71.389 1.00 69.94 181 ARG A N 1
ATOM 1349 C CA . ARG A 1 181 ? 31.194 5.179 -72.639 1.00 69.94 181 ARG A CA 1
ATOM 1350 C C . ARG A 1 181 ? 32.020 6.227 -73.398 1.00 69.94 181 ARG A C 1
ATOM 1352 O O . ARG A 1 181 ? 31.474 7.303 -73.654 1.00 69.94 181 ARG A O 1
ATOM 1359 N N . PRO A 1 182 ? 33.278 5.941 -73.769 1.00 78.69 182 PRO A N 1
ATOM 1360 C CA . PRO A 1 182 ? 33.987 6.772 -74.727 1.00 78.69 182 PRO A CA 1
ATOM 1361 C C . PRO A 1 182 ? 33.370 6.561 -76.115 1.00 78.69 182 PRO A C 1
ATOM 1363 O O . PRO A 1 182 ? 33.123 5.423 -76.523 1.00 78.69 182 PRO A O 1
ATOM 1366 N N . TRP A 1 183 ? 33.057 7.672 -76.773 1.00 74.06 183 TRP A N 1
ATOM 1367 C CA . TRP A 1 183 ? 32.738 7.768 -78.195 1.00 74.06 183 TRP A CA 1
ATOM 1368 C C . TRP A 1 183 ? 34.032 7.930 -78.987 1.00 74.06 183 TRP A C 1
ATOM 1370 O O . TRP A 1 183 ? 34.947 8.612 -78.469 1.00 74.06 183 TRP A O 1
#

pLDDT: mean 90.16, std 7.99, range [56.81, 97.75]